Protein AF-A0A840WIT9-F1 (afdb_monomer)

Secondary structure (DSSP, 8-state):
-PPPSS--HHHHHHHHHHHHTTS--HHHHHHHHHHHSSB-HHHHHHHHHHHTT----SSS-HHHHHHHHHHHHHHHHHTTT-EEEEEEEETTEEEEEEEGGGGG-TTHHHHHHHHHHHHHHHS-SS-EEEEESS-GGG-----S-SS--HHHHHHHTT--HHHHHHHHHTS-B-HHHHHHHTT-TTHHHHHHH--

Radius of gyration: 16.81 Å; Cα contacts (8 Å, |Δi|>4): 265; chains: 1; bounding box: 38×43×37 Å

Nearest PDB structures (foldseek):
  2z51-assembly1_A-2  TM=5.892E-01  e=7.307E-02  unclassified
  1xhj-assembly1_A  TM=6.714E-01  e=1.133E+00  Staphylococcus epidermidis ATCC 12228
  4tps-assembly1_B  TM=6.769E-01  e=1.258E+00  Bacillus subtilis subsp. subtilis str. 168
  9bs0-assembly1_W  TM=4.035E-01  e=2.925E+00  Bacillus subtilis subsp. subtilis str. 168

Foldseek 3Di:
DDDDPDPLPCLVCAQQSCVVVVNDDLLLQLLLCLLVVFDASVSSSLLSVVVVPDQDAQDDALVVRLVSNQVSVQVQCVLVVKHKDWPDDDRAETEIEIDDPCQVDLQVVSVQVSSVSSSCSRGPDNHDYHYDSHDVVPHDNDPPDDGDGSVCLCVVLVNDSVLCRVVNVVPIGHPVNSCVSSPDPPVVVVVSVVD

InterPro domains:
  IPR034904 Fe-S cluster assembly domain superfamily [SSF117916] (61-131)

Organism: NCBI:txid179819

Solvent-accessible surface area (backbone atoms only — not comparable to full-atom values): 10905 Å² total; per-residue (Å²): 136,83,84,69,97,62,80,57,62,38,62,72,54,28,52,38,49,34,37,77,71,66,76,46,52,46,68,53,50,44,20,27,27,40,46,69,65,27,39,38,49,69,45,48,40,45,46,51,40,43,75,75,65,53,57,78,60,76,52,97,45,59,67,59,30,48,53,48,32,42,52,45,51,28,65,62,28,47,82,65,61,19,40,54,44,82,75,43,80,56,96,55,37,34,36,33,32,38,34,58,57,46,36,74,42,54,59,43,64,58,55,50,52,37,52,47,50,14,30,42,54,33,38,46,68,91,51,51,70,44,77,40,65,55,69,63,96,82,49,56,96,62,81,94,79,89,68,96,40,51,58,49,50,25,63,76,46,73,42,46,51,55,60,53,31,60,48,42,77,77,38,69,37,37,68,70,54,49,42,57,70,45,69,41,92,60,54,58,51,48,68,66,58,75,112

pLDDT: mean 82.03, std 16.35, range [35.91, 96.25]

Sequence (195 aa):
MRPTPGGSRAREMGLAGLHEAGEITPRDVDVVSVAFGQISYEGVDALLRRRDGDTEPLVEDFEAAVRRVVRRINECQHHDGGSTSIRELASDHCLLEVGGPCVHCPQIIYTMGVVAEAIRCLWPGDEQVEFTGTRFEEKTERPPGAQLTMAMVMRGFSLTFAQIDVALRQGPVNDERLEELAGRSHLLAELRAGR

Mean predicted aligned error: 7.82 Å

Structure (mmCIF, N/CA/C/O backbone):
data_AF-A0A840WIT9-F1
#
_entry.id   AF-A0A840WIT9-F1
#
loop_
_atom_site.group_PDB
_atom_site.id
_atom_site.type_symbol
_atom_site.label_atom_id
_atom_site.label_alt_id
_atom_site.label_comp_id
_atom_site.label_asym_id
_atom_site.label_entity_id
_atom_site.label_seq_id
_atom_site.pdbx_PDB_ins_code
_atom_site.Cartn_x
_atom_site.Cartn_y
_atom_site.Cartn_z
_atom_site.occupancy
_atom_site.B_iso_or_equiv
_atom_site.auth_seq_id
_atom_site.auth_comp_id
_atom_site.auth_asym_id
_atom_site.auth_atom_id
_atom_site.pdbx_PDB_model_num
ATOM 1 N N . MET A 1 1 ? 8.244 -9.354 17.741 1.00 45.72 1 MET A N 1
ATOM 2 C CA . MET A 1 1 ? 7.658 -10.219 16.696 1.00 45.72 1 MET A CA 1
ATOM 3 C C . MET A 1 1 ? 8.023 -11.662 17.027 1.00 45.72 1 MET A C 1
ATOM 5 O O . MET A 1 1 ? 9.207 -11.979 17.023 1.00 45.72 1 MET A O 1
ATOM 9 N N . ARG A 1 2 ? 7.065 -12.498 17.449 1.00 35.91 2 ARG A N 1
ATOM 10 C CA . ARG A 1 2 ? 7.319 -13.938 17.631 1.00 35.91 2 ARG A CA 1
ATOM 11 C C . ARG A 1 2 ? 7.165 -14.613 16.260 1.00 35.91 2 ARG A C 1
ATOM 13 O O . ARG A 1 2 ? 6.175 -14.323 15.599 1.00 35.91 2 ARG A O 1
ATOM 20 N N . PRO A 1 3 ? 8.113 -15.450 15.812 1.00 38.38 3 PRO A N 1
ATOM 21 C CA . PRO A 1 3 ? 7.971 -16.170 14.553 1.00 38.38 3 PRO A CA 1
ATOM 22 C C . PRO A 1 3 ? 6.892 -17.250 14.696 1.00 38.38 3 PRO A C 1
ATOM 24 O O . PRO A 1 3 ? 6.911 -18.030 15.650 1.00 38.38 3 PRO A O 1
ATOM 27 N N . THR A 1 4 ? 5.945 -17.281 13.763 1.00 45.75 4 THR A N 1
ATOM 28 C CA . THR A 1 4 ? 4.920 -18.323 13.667 1.00 45.75 4 THR A CA 1
ATOM 29 C C . THR A 1 4 ? 5.583 -19.658 13.285 1.00 45.75 4 THR A C 1
ATOM 31 O O . THR A 1 4 ? 6.456 -19.672 12.414 1.00 45.75 4 THR A O 1
ATOM 34 N N . PRO A 1 5 ? 5.229 -20.790 13.921 1.00 39.06 5 PRO A N 1
ATOM 35 C CA . PRO A 1 5 ? 5.739 -22.106 13.552 1.00 39.06 5 PRO A CA 1
ATOM 36 C C . PRO A 1 5 ? 5.027 -22.588 12.280 1.00 39.06 5 PRO A C 1
ATOM 38 O O . PRO A 1 5 ? 3.938 -23.147 12.319 1.00 39.06 5 PRO A O 1
ATOM 41 N N . GLY A 1 6 ? 5.650 -22.306 11.146 1.00 50.25 6 GLY A N 1
ATOM 42 C CA . GLY A 1 6 ? 5.178 -22.586 9.794 1.00 50.25 6 GLY A CA 1
ATOM 43 C C . GLY A 1 6 ? 5.916 -21.613 8.889 1.00 50.25 6 GLY A C 1
ATOM 44 O O . GLY A 1 6 ? 5.925 -20.418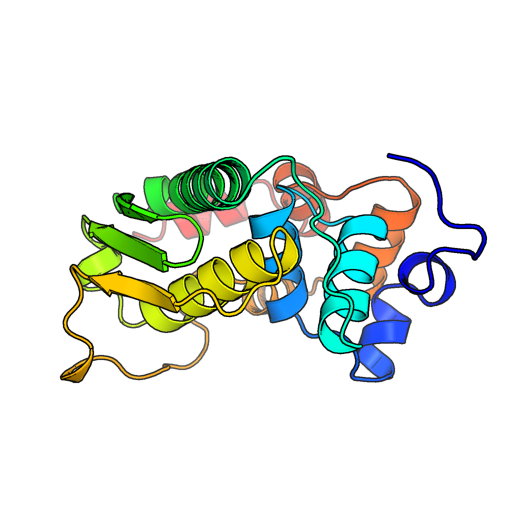 9.178 1.00 50.25 6 GLY A O 1
ATOM 45 N N . GLY A 1 7 ? 6.647 -22.110 7.894 1.00 63.00 7 GLY A N 1
ATOM 46 C CA . GLY A 1 7 ? 7.413 -21.244 7.002 1.00 63.00 7 GLY A CA 1
ATOM 47 C C . GLY A 1 7 ? 6.520 -20.166 6.391 1.00 63.00 7 GLY A C 1
ATOM 48 O O . GLY A 1 7 ? 5.319 -20.356 6.209 1.00 63.00 7 GLY A O 1
ATOM 49 N N . SER A 1 8 ? 7.104 -18.999 6.128 1.00 77.00 8 SER A N 1
ATOM 50 C CA . SER A 1 8 ? 6.410 -17.926 5.421 1.00 77.00 8 SER A CA 1
ATOM 51 C C . SER A 1 8 ? 5.961 -18.451 4.054 1.00 77.00 8 SER A C 1
ATOM 53 O O . SER A 1 8 ? 6.811 -18.731 3.207 1.00 77.00 8 SER A O 1
ATOM 55 N N . ARG A 1 9 ? 4.646 -18.608 3.836 1.00 85.00 9 ARG A N 1
ATOM 56 C CA . ARG A 1 9 ? 4.080 -19.097 2.563 1.00 85.00 9 ARG A CA 1
ATOM 57 C C . ARG A 1 9 ? 4.556 -18.220 1.413 1.00 85.00 9 ARG A C 1
ATOM 59 O O . ARG A 1 9 ? 4.983 -18.732 0.380 1.00 85.00 9 ARG A O 1
ATOM 66 N N . ALA A 1 10 ? 4.560 -16.904 1.619 1.00 88.75 10 ALA A N 1
ATOM 67 C CA . ALA A 1 10 ? 5.081 -15.953 0.654 1.00 88.75 10 ALA A CA 1
ATOM 68 C C . ALA A 1 10 ? 6.562 -16.179 0.343 1.00 88.75 10 ALA A C 1
ATOM 70 O O . ALA A 1 10 ? 6.965 -16.041 -0.808 1.00 88.75 10 ALA A O 1
ATOM 71 N N . ARG A 1 11 ? 7.378 -16.567 1.327 1.00 89.81 11 ARG A N 1
ATOM 72 C CA . ARG A 1 11 ? 8.796 -16.886 1.115 1.00 89.81 11 ARG A CA 1
ATOM 73 C C . ARG A 1 11 ? 9.010 -18.225 0.408 1.00 89.81 11 ARG A C 1
ATOM 75 O O . ARG A 1 11 ? 9.963 -18.358 -0.362 1.00 89.81 11 ARG A O 1
ATOM 82 N N . GLU A 1 12 ? 8.159 -19.209 0.684 1.00 90.88 12 GLU A N 1
ATOM 83 C CA . GLU A 1 12 ? 8.203 -20.530 0.052 1.00 90.88 12 GLU A CA 1
ATOM 84 C C . GLU A 1 12 ? 7.809 -20.450 -1.426 1.00 90.88 12 GLU A C 1
ATOM 86 O O . GLU A 1 12 ? 8.569 -20.895 -2.286 1.00 90.88 12 GLU A O 1
ATOM 91 N N . MET A 1 13 ? 6.671 -19.822 -1.730 1.00 93.25 13 MET A N 1
ATOM 92 C CA . MET A 1 13 ? 6.174 -19.662 -3.102 1.00 93.25 13 MET A CA 1
ATOM 93 C C . MET A 1 13 ? 6.912 -18.564 -3.879 1.00 93.25 13 MET A C 1
ATOM 95 O O . MET A 1 13 ? 7.067 -18.654 -5.097 1.00 93.25 13 MET A O 1
ATOM 99 N N . GLY A 1 14 ? 7.382 -17.530 -3.183 1.00 93.75 14 GLY A N 1
ATOM 100 C CA . GLY A 1 14 ? 7.884 -16.306 -3.795 1.00 93.75 14 GLY A CA 1
ATOM 101 C C . GLY A 1 14 ? 6.774 -15.447 -4.412 1.00 93.75 14 GLY A C 1
ATOM 102 O O . GLY A 1 14 ? 5.654 -15.904 -4.645 1.00 93.75 14 GLY A O 1
ATOM 103 N N . LEU A 1 15 ? 7.083 -14.188 -4.731 1.00 93.69 15 LEU A N 1
ATOM 104 C CA . LEU A 1 15 ? 6.098 -13.289 -5.347 1.00 93.69 15 LEU A CA 1
ATOM 105 C C . LEU A 1 15 ? 5.663 -13.747 -6.742 1.00 93.69 15 LEU A C 1
ATOM 107 O O . LEU A 1 15 ? 4.502 -13.587 -7.103 1.00 93.69 15 LEU A O 1
ATOM 111 N N . ALA A 1 16 ? 6.580 -14.309 -7.532 1.00 92.69 16 ALA A N 1
ATOM 112 C CA . ALA A 1 16 ? 6.246 -14.808 -8.865 1.00 92.69 16 ALA A CA 1
ATOM 113 C C . ALA A 1 16 ? 5.215 -15.943 -8.790 1.00 92.69 16 ALA A C 1
ATOM 115 O O . ALA A 1 16 ? 4.188 -15.866 -9.457 1.00 92.69 16 ALA A O 1
ATOM 116 N N . GLY A 1 17 ? 5.439 -16.928 -7.913 1.00 95.25 17 GLY A N 1
ATOM 117 C CA . GLY A 1 17 ? 4.510 -18.041 -7.717 1.00 95.25 17 GLY A CA 1
ATOM 118 C C . GLY A 1 17 ? 3.158 -17.590 -7.163 1.00 95.25 17 GLY A C 1
ATOM 119 O O . GLY A 1 17 ? 2.120 -18.026 -7.652 1.00 95.25 17 GLY A O 1
ATOM 120 N N . LEU A 1 18 ? 3.150 -16.665 -6.196 1.00 95.62 18 LEU A N 1
ATOM 121 C CA . LEU A 1 18 ? 1.908 -16.075 -5.684 1.00 95.62 18 LEU A CA 1
ATOM 122 C C . LEU A 1 18 ? 1.132 -15.312 -6.770 1.00 95.62 18 LEU A C 1
ATOM 124 O O . LEU A 1 18 ? -0.096 -15.374 -6.812 1.00 95.62 18 LEU A O 1
ATOM 128 N N . HIS A 1 19 ? 1.826 -14.590 -7.654 1.00 95.25 19 HIS A N 1
ATOM 129 C CA . HIS A 1 19 ? 1.178 -13.860 -8.741 1.00 95.25 19 HIS A CA 1
ATOM 130 C C . HIS A 1 19 ? 0.604 -14.804 -9.803 1.00 95.25 19 HIS A C 1
ATOM 132 O O . HIS A 1 19 ? -0.528 -14.613 -10.241 1.00 95.25 19 HIS A O 1
ATOM 138 N N . GLU A 1 20 ? 1.350 -15.843 -10.183 1.00 95.31 20 GLU A N 1
ATOM 139 C CA . GLU A 1 20 ? 0.889 -16.887 -11.109 1.00 95.31 20 GLU A CA 1
ATOM 140 C C . GLU A 1 20 ? -0.339 -17.635 -10.569 1.00 95.31 20 GLU A C 1
ATOM 142 O O . GLU A 1 20 ? -1.241 -17.971 -11.335 1.00 95.31 20 GLU A O 1
ATOM 147 N N . ALA A 1 21 ? -0.412 -17.831 -9.249 1.00 94.88 21 ALA A N 1
ATOM 148 C CA . ALA A 1 21 ? -1.574 -18.395 -8.565 1.00 94.88 21 ALA A CA 1
ATOM 149 C C . ALA A 1 21 ? -2.761 -17.415 -8.437 1.00 94.88 21 ALA A C 1
ATOM 151 O O . ALA A 1 21 ? -3.837 -17.809 -7.989 1.00 94.88 21 ALA A O 1
ATOM 152 N N . GLY A 1 22 ? -2.591 -16.147 -8.830 1.00 94.50 22 GLY A N 1
ATOM 153 C CA . GLY A 1 22 ? -3.618 -15.108 -8.719 1.00 94.50 22 GLY A CA 1
ATOM 154 C C . GLY A 1 22 ? -3.848 -14.598 -7.294 1.00 94.50 22 GLY A C 1
ATOM 155 O O . GLY A 1 22 ? -4.862 -13.955 -7.037 1.00 94.50 22 GLY A O 1
ATOM 156 N N . GLU A 1 23 ? -2.930 -14.873 -6.367 1.00 94.44 23 GLU A N 1
ATOM 157 C CA . GLU A 1 23 ? -3.064 -14.505 -4.951 1.00 94.44 23 GLU A CA 1
ATOM 158 C C . GLU A 1 23 ? -2.585 -13.084 -4.654 1.00 9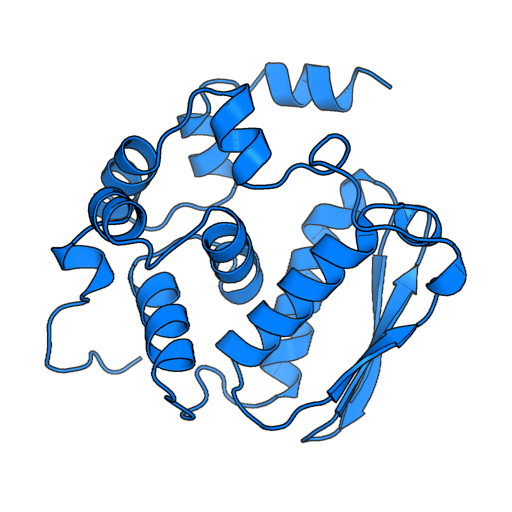4.44 23 GLU A C 1
ATOM 160 O O . GLU A 1 23 ? -3.057 -12.452 -3.705 1.00 94.44 23 GLU A O 1
ATOM 165 N N . ILE A 1 24 ? -1.654 -12.581 -5.472 1.00 94.75 24 ILE A N 1
ATOM 166 C CA . ILE A 1 24 ? -1.156 -11.211 -5.376 1.00 94.75 24 ILE A CA 1
ATOM 167 C C . ILE A 1 24 ? -1.209 -10.474 -6.713 1.00 94.75 24 ILE A C 1
ATOM 169 O O . ILE A 1 24 ? -0.993 -11.026 -7.797 1.00 94.75 24 ILE A O 1
ATOM 173 N N . THR A 1 25 ? -1.427 -9.171 -6.615 1.00 94.38 25 THR A N 1
ATOM 174 C CA . THR A 1 25 ? -1.419 -8.206 -7.713 1.00 94.38 25 THR A CA 1
ATOM 175 C C . THR A 1 25 ? -0.403 -7.092 -7.439 1.00 94.38 25 THR A C 1
ATOM 177 O O . THR A 1 25 ? 0.052 -6.932 -6.308 1.00 94.38 25 THR A O 1
ATOM 180 N N . PRO A 1 26 ? -0.035 -6.264 -8.433 1.00 92.62 26 PRO A N 1
ATOM 181 C CA . PRO A 1 26 ? 0.838 -5.118 -8.175 1.00 92.62 26 PRO A CA 1
ATOM 182 C C . PRO A 1 26 ? 0.266 -4.137 -7.140 1.00 92.62 26 PRO A C 1
ATOM 184 O O . PRO A 1 26 ? 1.025 -3.571 -6.359 1.00 92.62 26 PRO A O 1
ATOM 187 N N . ARG A 1 27 ? -1.064 -3.981 -7.079 1.00 92.69 27 ARG A N 1
ATOM 188 C CA . ARG A 1 27 ? -1.722 -3.160 -6.052 1.00 92.69 27 ARG A CA 1
ATOM 189 C C . ARG A 1 27 ? -1.446 -3.687 -4.644 1.00 92.69 27 ARG A C 1
ATOM 191 O O . ARG A 1 27 ? -1.263 -2.903 -3.722 1.00 92.69 27 ARG A O 1
ATOM 198 N N . ASP A 1 28 ? -1.358 -4.999 -4.485 1.00 95.12 28 ASP A N 1
ATOM 199 C CA . ASP A 1 28 ? -1.083 -5.626 -3.189 1.00 95.12 28 ASP A CA 1
ATOM 200 C C . ASP A 1 28 ? 0.329 -5.297 -2.711 1.00 95.12 28 ASP A C 1
ATOM 202 O O . ASP A 1 28 ? 0.563 -5.072 -1.527 1.00 95.12 28 ASP A O 1
ATOM 206 N N . VAL A 1 29 ? 1.270 -5.178 -3.649 1.00 94.62 29 VAL A N 1
ATOM 207 C CA . VAL A 1 29 ? 2.624 -4.707 -3.354 1.00 94.62 29 VAL A CA 1
ATOM 208 C C . VAL A 1 29 ? 2.618 -3.234 -2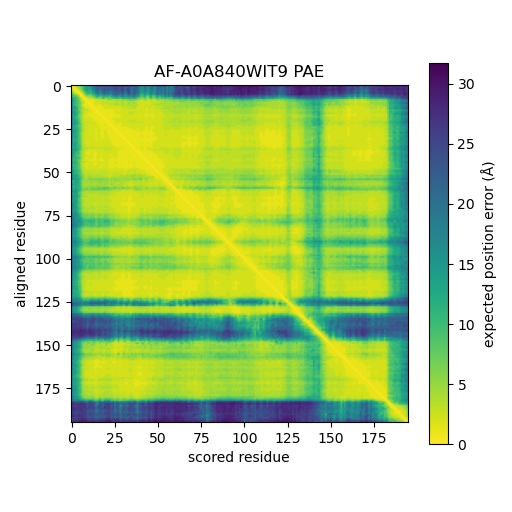.936 1.00 94.62 29 VAL A C 1
ATOM 210 O O . VAL A 1 29 ? 3.345 -2.879 -2.008 1.00 94.62 29 VAL A O 1
ATOM 213 N N . ASP A 1 30 ? 1.783 -2.387 -3.554 1.00 93.19 30 ASP A N 1
ATOM 214 C CA . ASP A 1 30 ? 1.595 -0.999 -3.101 1.00 93.19 30 ASP A CA 1
ATOM 215 C C . ASP A 1 30 ? 1.052 -0.966 -1.661 1.00 93.19 30 ASP A C 1
ATOM 217 O O . ASP A 1 30 ? 1.583 -0.241 -0.821 1.00 93.19 30 ASP A O 1
ATOM 221 N N . VAL A 1 31 ? 0.052 -1.797 -1.341 1.00 95.44 31 VAL A N 1
ATOM 222 C CA . VAL A 1 31 ? -0.508 -1.927 0.017 1.00 95.44 31 VAL A CA 1
ATOM 223 C C . VAL A 1 31 ? 0.563 -2.340 1.024 1.00 95.44 31 VAL A C 1
ATOM 225 O O . VAL A 1 31 ? 0.708 -1.686 2.057 1.00 95.44 31 VAL A O 1
ATOM 228 N N . VAL A 1 32 ? 1.350 -3.378 0.722 1.00 95.94 32 VAL A N 1
ATOM 229 C CA . VAL A 1 32 ? 2.453 -3.825 1.589 1.00 95.94 32 VAL A CA 1
ATOM 230 C C . VAL A 1 32 ? 3.490 -2.711 1.766 1.00 95.94 32 VAL A C 1
ATOM 232 O O . VAL A 1 32 ? 3.880 -2.407 2.894 1.00 95.94 32 VAL A O 1
ATOM 235 N N . SER A 1 33 ? 3.901 -2.051 0.681 1.00 94.12 33 SER A N 1
ATOM 236 C CA . SER A 1 33 ? 4.862 -0.943 0.740 1.00 94.12 33 SER A CA 1
ATOM 237 C C . SER A 1 33 ? 4.351 0.215 1.604 1.00 94.12 33 SER A C 1
ATOM 239 O O . SER A 1 33 ? 5.101 0.767 2.411 1.00 94.12 33 SER A O 1
ATOM 241 N N . VAL A 1 34 ? 3.064 0.560 1.504 1.00 94.94 34 VAL A N 1
ATOM 242 C CA . VAL A 1 34 ? 2.453 1.640 2.291 1.00 94.94 34 VAL A CA 1
ATOM 243 C C . VAL A 1 34 ? 2.275 1.252 3.763 1.00 94.94 34 VAL A C 1
ATOM 245 O O . VAL A 1 34 ? 2.581 2.054 4.646 1.00 94.94 34 VAL A O 1
ATOM 248 N N . ALA A 1 35 ? 1.834 0.028 4.052 1.00 94.81 35 ALA A N 1
ATOM 249 C CA . ALA A 1 35 ? 1.641 -0.456 5.419 1.00 94.81 35 ALA A CA 1
ATOM 250 C C . ALA A 1 35 ? 2.973 -0.589 6.175 1.00 94.81 35 ALA A C 1
ATOM 252 O O . ALA A 1 35 ? 3.133 -0.119 7.307 1.00 94.81 35 ALA A O 1
ATOM 253 N N . PHE A 1 36 ? 3.961 -1.224 5.545 1.00 94.12 36 PHE A N 1
ATOM 254 C CA . PHE A 1 36 ? 5.193 -1.623 6.221 1.00 94.12 36 PHE A CA 1
ATOM 255 C C . PHE A 1 36 ? 6.360 -0.659 5.976 1.00 94.12 36 PHE A C 1
ATOM 257 O O . PHE A 1 36 ? 7.304 -0.659 6.772 1.00 94.12 36 PHE A O 1
ATOM 264 N N . GLY A 1 37 ? 6.265 0.209 4.963 1.00 91.62 37 GLY A N 1
ATOM 265 C CA . GLY A 1 37 ? 7.330 1.115 4.507 1.00 91.62 37 GLY A CA 1
ATOM 266 C C . GLY A 1 37 ? 8.328 0.456 3.548 1.00 91.62 37 GLY A C 1
ATOM 267 O O . GLY A 1 37 ? 9.288 1.089 3.125 1.00 91.62 37 GLY A O 1
ATOM 268 N N . GLN A 1 38 ? 8.131 -0.827 3.249 1.00 93.69 38 GLN A N 1
ATOM 269 C CA . GLN A 1 38 ? 8.977 -1.656 2.397 1.00 93.69 38 GLN A CA 1
ATOM 270 C C . GLN A 1 38 ? 8.204 -2.912 1.995 1.00 93.69 38 GLN A C 1
ATOM 272 O O . GLN A 1 38 ? 7.241 -3.302 2.657 1.00 93.69 38 GLN A O 1
ATOM 277 N N . ILE A 1 39 ? 8.671 -3.588 0.956 1.00 94.94 39 ILE A N 1
ATOM 278 C CA . ILE A 1 39 ? 8.180 -4.897 0.545 1.00 94.94 39 ILE A CA 1
ATOM 279 C C . ILE A 1 39 ? 8.983 -5.958 1.305 1.00 94.94 39 ILE A C 1
ATOM 281 O O . ILE A 1 39 ? 10.216 -5.936 1.304 1.00 94.94 39 ILE A O 1
ATOM 285 N N . SER A 1 40 ? 8.298 -6.892 1.963 1.00 95.62 40 SER A N 1
ATOM 286 C CA . SER A 1 40 ? 8.910 -8.067 2.591 1.00 95.62 40 SER A CA 1
ATOM 287 C C . SER A 1 40 ? 7.970 -9.268 2.511 1.00 95.62 40 SER A C 1
ATOM 289 O O . SER A 1 40 ? 6.759 -9.095 2.359 1.00 95.62 40 SER A O 1
ATOM 291 N N . TYR A 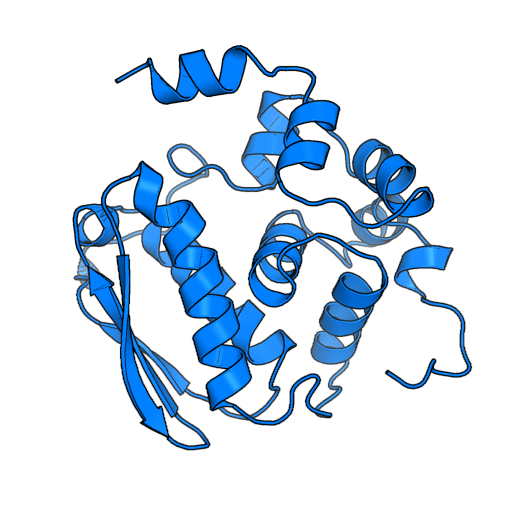1 41 ? 8.504 -10.486 2.635 1.00 95.38 41 TYR A N 1
ATOM 292 C CA . TYR A 1 41 ? 7.662 -11.686 2.673 1.00 95.38 41 TYR A CA 1
ATOM 293 C C . TYR A 1 41 ? 6.733 -11.697 3.886 1.00 95.38 41 TYR A C 1
ATOM 295 O O . TYR A 1 41 ? 5.584 -12.100 3.767 1.00 95.38 41 TYR A O 1
ATOM 303 N N . GLU A 1 42 ? 7.189 -11.185 5.029 1.00 93.62 42 GLU A N 1
ATOM 304 C CA . GLU A 1 42 ? 6.368 -11.059 6.233 1.00 93.62 42 GLU A CA 1
ATOM 305 C C . GLU A 1 42 ? 5.199 -10.087 6.023 1.00 93.62 42 GLU A C 1
ATOM 307 O O . GLU A 1 42 ? 4.095 -10.346 6.497 1.00 93.62 42 GLU A O 1
ATOM 312 N N . GLY A 1 43 ? 5.421 -8.986 5.296 1.00 94.31 43 GLY A N 1
ATOM 313 C CA . GLY A 1 43 ? 4.359 -8.044 4.941 1.00 94.31 43 GLY A CA 1
ATOM 314 C C . GLY A 1 43 ? 3.350 -8.637 3.955 1.00 94.31 43 GLY A C 1
ATOM 315 O O . GLY A 1 43 ? 2.149 -8.417 4.093 1.00 94.31 43 GLY A O 1
ATOM 316 N N . VAL A 1 44 ? 3.821 -9.440 2.999 1.00 95.81 44 VAL A N 1
ATOM 317 C CA . VAL A 1 44 ? 2.956 -10.156 2.047 1.00 95.81 44 VAL A CA 1
ATOM 318 C C . VAL A 1 44 ? 2.141 -11.235 2.758 1.00 95.81 44 VAL A C 1
ATOM 320 O O . VAL A 1 44 ? 0.931 -11.293 2.575 1.00 95.81 44 VAL A O 1
ATOM 323 N N . ASP A 1 45 ? 2.755 -12.029 3.634 1.00 94.25 45 ASP A N 1
ATOM 324 C CA . ASP A 1 45 ? 2.035 -13.014 4.449 1.00 94.25 45 ASP A CA 1
ATOM 325 C C . ASP A 1 45 ? 1.021 -12.360 5.383 1.00 94.25 45 ASP A C 1
ATOM 327 O O . ASP A 1 45 ? -0.057 -12.906 5.599 1.00 94.25 45 ASP A O 1
ATOM 331 N N . ALA A 1 46 ? 1.350 -11.204 5.960 1.00 92.50 46 ALA A N 1
ATOM 332 C CA . ALA A 1 46 ? 0.399 -10.437 6.749 1.00 92.50 46 ALA A CA 1
ATOM 333 C C . ALA A 1 46 ? -0.838 -10.076 5.917 1.00 92.50 46 ALA A C 1
ATOM 335 O O . ALA A 1 46 ? -1.952 -10.355 6.354 1.00 92.50 46 ALA A O 1
ATOM 336 N N . LEU A 1 47 ? -0.648 -9.531 4.711 1.00 94.19 47 LEU A N 1
ATOM 337 C CA . LEU A 1 47 ? -1.750 -9.201 3.807 1.00 94.19 47 LEU A CA 1
ATOM 338 C C . LEU A 1 47 ? -2.574 -10.439 3.419 1.00 94.19 47 LEU A C 1
ATOM 340 O O . LEU A 1 47 ? -3.803 -10.390 3.456 1.00 94.19 47 LEU A O 1
ATOM 344 N N . LEU A 1 48 ? -1.921 -11.550 3.070 1.00 93.69 48 LEU A N 1
ATOM 345 C CA . LEU A 1 48 ? -2.610 -12.789 2.696 1.00 93.69 48 LEU A CA 1
ATOM 346 C C . LEU A 1 48 ? -3.424 -13.351 3.866 1.00 93.69 48 LEU A C 1
ATOM 348 O O . LEU A 1 48 ? -4.607 -13.633 3.703 1.00 93.69 48 LEU A O 1
ATOM 352 N N . ARG A 1 49 ? -2.847 -13.400 5.074 1.00 91.19 49 ARG A N 1
ATOM 353 C CA . ARG A 1 49 ? -3.578 -13.813 6.281 1.00 91.19 49 ARG A CA 1
ATOM 354 C C . ARG A 1 49 ? -4.795 -12.932 6.549 1.00 91.19 49 ARG A C 1
ATOM 356 O O . ARG A 1 49 ? -5.832 -13.457 6.939 1.00 91.19 49 ARG A O 1
ATOM 363 N N . ARG A 1 50 ? -4.712 -11.616 6.301 1.00 88.94 50 ARG A N 1
ATOM 364 C CA . ARG A 1 50 ? -5.889 -10.733 6.406 1.00 88.94 50 ARG A CA 1
ATOM 365 C C . ARG A 1 50 ? -7.005 -11.140 5.462 1.00 88.94 50 ARG A C 1
ATOM 367 O O . ARG A 1 50 ? -8.161 -11.155 5.868 1.00 88.94 50 ARG A O 1
ATOM 374 N N . ARG A 1 51 ? -6.667 -11.472 4.216 1.00 88.69 51 ARG A N 1
ATOM 375 C CA . ARG A 1 51 ? -7.645 -11.948 3.226 1.00 88.69 51 ARG A CA 1
ATOM 376 C C . ARG A 1 51 ? -8.256 -13.286 3.630 1.00 88.69 51 ARG A C 1
ATOM 378 O O . ARG A 1 51 ? -9.441 -13.494 3.395 1.00 88.69 51 ARG A O 1
ATOM 385 N N . ASP A 1 52 ? -7.477 -14.122 4.309 1.00 90.38 52 ASP A N 1
ATOM 386 C CA . ASP A 1 52 ? -7.923 -15.393 4.884 1.00 90.38 52 ASP A CA 1
ATOM 387 C C . ASP A 1 52 ? -8.693 -15.228 6.217 1.00 90.38 52 ASP A C 1
ATOM 389 O O . ASP A 1 52 ? -9.117 -16.219 6.812 1.00 90.38 52 ASP A O 1
ATOM 393 N N . GLY A 1 53 ? -8.918 -13.991 6.682 1.00 88.25 53 GLY A N 1
ATOM 394 C CA . GLY A 1 53 ? -9.755 -13.677 7.846 1.00 88.25 53 GLY A CA 1
ATOM 395 C C . GLY A 1 53 ? -9.015 -13.527 9.178 1.00 88.25 53 GLY A C 1
ATOM 396 O O . GLY A 1 53 ? -9.655 -13.528 10.226 1.00 88.25 53 GLY A O 1
ATOM 397 N N . ASP A 1 54 ? -7.688 -13.397 9.174 1.00 88.81 54 ASP A N 1
ATOM 398 C CA . ASP A 1 54 ? -6.910 -13.108 10.383 1.00 88.81 54 ASP A CA 1
ATOM 399 C C . ASP A 1 54 ? -7.204 -11.693 10.912 1.00 88.81 54 ASP A C 1
ATOM 401 O O . ASP A 1 54 ? -6.900 -10.695 10.250 1.00 88.81 54 ASP A O 1
ATOM 405 N N . THR A 1 55 ? -7.730 -11.610 12.136 1.00 87.38 55 THR A N 1
ATOM 406 C CA . THR A 1 55 ? -8.096 -10.361 12.818 1.00 87.38 55 THR 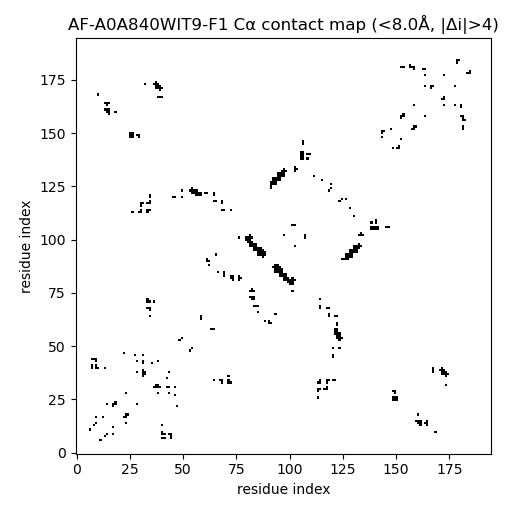A CA 1
ATOM 407 C C . THR A 1 55 ? -7.123 -9.953 13.935 1.00 87.38 55 THR A C 1
ATOM 409 O O . THR A 1 55 ? -7.447 -9.078 14.732 1.00 87.38 55 THR A O 1
ATOM 412 N N . GLU A 1 56 ? -5.940 -10.565 14.058 1.00 88.75 56 GLU A N 1
ATOM 413 C CA . GLU A 1 56 ? -4.974 -10.201 15.108 1.00 88.75 56 GLU A CA 1
ATOM 414 C C . GLU A 1 56 ? -4.190 -8.932 14.728 1.00 88.75 56 GLU A C 1
ATOM 416 O O . GLU A 1 56 ? -3.473 -8.965 13.728 1.00 88.75 56 GLU A O 1
ATOM 421 N N . PRO A 1 57 ? -4.247 -7.817 15.478 1.00 89.62 57 PRO A N 1
ATOM 422 C CA . PRO A 1 57 ? -3.486 -6.610 15.147 1.00 89.62 57 PRO A CA 1
ATOM 423 C C . PRO A 1 57 ? -1.966 -6.824 15.042 1.00 89.62 57 PRO A C 1
ATOM 425 O O . PRO A 1 57 ? -1.374 -7.576 15.810 1.00 89.62 57 PRO A O 1
ATOM 428 N N . LEU A 1 58 ? -1.309 -6.128 14.104 1.00 89.75 58 LEU A N 1
ATOM 429 C CA . LEU A 1 58 ? 0.157 -6.184 13.917 1.00 89.75 58 LEU A CA 1
ATOM 430 C C . LEU A 1 58 ? 0.902 -5.022 14.578 1.00 89.75 58 LEU A C 1
ATOM 432 O O . LEU A 1 58 ? 2.135 -5.009 14.604 1.00 89.75 58 LEU A O 1
ATOM 436 N N . VAL A 1 59 ? 0.165 -4.033 15.069 1.00 87.56 59 VAL A N 1
ATOM 437 C CA . VAL A 1 59 ? 0.685 -2.859 15.771 1.00 87.56 59 VAL A CA 1
ATOM 438 C C . VAL A 1 59 ? -0.048 -2.682 17.097 1.00 87.56 59 VAL A C 1
ATOM 440 O O . VAL A 1 59 ? -1.049 -3.346 17.349 1.00 87.56 59 VAL A O 1
ATOM 443 N N . GLU A 1 60 ? 0.492 -1.817 17.953 1.00 85.88 60 GLU A N 1
ATOM 444 C CA . GLU A 1 60 ? 0.072 -1.670 19.352 1.00 85.88 60 GLU A CA 1
ATOM 445 C C . GLU A 1 60 ? -1.363 -1.143 19.495 1.00 85.88 60 GLU A C 1
ATOM 447 O O . GLU A 1 60 ? -2.099 -1.617 20.358 1.00 85.88 60 GLU A O 1
ATOM 452 N N . ASP A 1 61 ? -1.769 -0.213 18.627 1.00 89.12 61 ASP A N 1
ATOM 453 C CA . ASP A 1 61 ? -3.121 0.337 18.569 1.00 89.12 61 ASP A CA 1
ATOM 454 C C . ASP A 1 61 ? -3.476 0.852 17.157 1.00 89.12 61 ASP A C 1
ATOM 456 O O . ASP A 1 61 ? -2.629 0.952 16.256 1.00 89.12 61 ASP A O 1
ATOM 460 N N . PHE A 1 62 ? -4.758 1.173 16.958 1.00 90.06 62 PHE A N 1
ATOM 461 C CA . PHE A 1 62 ? -5.272 1.713 15.700 1.00 90.06 62 PHE A CA 1
ATOM 462 C C . PHE A 1 62 ? -4.627 3.057 15.328 1.00 90.06 62 PHE A C 1
ATOM 464 O O . PHE A 1 62 ? -4.327 3.311 14.160 1.00 90.06 62 PHE A O 1
ATOM 471 N N . GLU A 1 63 ? -4.340 3.912 16.312 1.00 92.00 63 GLU A N 1
ATOM 472 C CA . GLU A 1 63 ? -3.724 5.214 16.065 1.00 92.00 63 GLU A CA 1
ATOM 473 C C . GLU A 1 63 ? -2.315 5.081 15.476 1.00 92.00 63 GLU A C 1
ATOM 475 O O . GLU A 1 63 ? -1.968 5.775 14.512 1.00 92.00 63 GLU A O 1
ATOM 480 N N . ALA A 1 64 ? -1.520 4.145 15.985 1.00 90.88 64 ALA A N 1
ATOM 481 C CA . ALA A 1 64 ? -0.207 3.812 15.467 1.00 90.88 64 ALA A CA 1
ATOM 482 C C . ALA A 1 64 ? -0.286 3.294 14.023 1.00 90.88 64 ALA A C 1
ATOM 484 O O . ALA A 1 64 ? 0.556 3.675 13.201 1.00 90.88 64 ALA A O 1
ATOM 485 N N . ALA A 1 65 ? -1.302 2.486 13.687 1.00 92.69 65 ALA A N 1
ATOM 486 C CA . ALA A 1 65 ? -1.542 2.029 12.315 1.00 92.69 65 ALA A CA 1
ATOM 487 C C . ALA A 1 65 ? -1.787 3.214 11.371 1.00 92.69 65 ALA A C 1
ATOM 489 O O . ALA A 1 65 ? -1.069 3.384 10.379 1.00 92.69 65 ALA A O 1
ATOM 490 N N . VAL A 1 66 ? -2.755 4.073 11.710 1.00 94.56 66 VAL A N 1
ATOM 491 C CA . VAL A 1 66 ? -3.136 5.227 10.886 1.00 94.56 66 VAL A CA 1
ATOM 492 C C . VAL A 1 66 ? -1.965 6.192 10.731 1.00 94.56 66 VAL A C 1
ATOM 494 O O . VAL A 1 66 ? -1.623 6.567 9.610 1.00 94.56 66 VAL A O 1
ATOM 497 N N . ARG A 1 67 ? -1.291 6.573 11.823 1.00 94.69 67 ARG A N 1
ATOM 498 C CA . ARG A 1 67 ? -0.156 7.511 11.767 1.00 94.69 67 ARG A CA 1
ATOM 499 C C . ARG A 1 67 ? 0.989 6.982 10.913 1.00 94.69 67 ARG A C 1
ATOM 501 O O . ARG A 1 67 ? 1.606 7.757 10.180 1.00 94.69 67 ARG A O 1
ATOM 508 N N . ARG A 1 68 ? 1.270 5.677 10.982 1.00 94.81 68 ARG A N 1
ATOM 509 C CA . ARG A 1 68 ? 2.300 5.034 10.158 1.00 94.81 68 ARG A CA 1
ATOM 510 C C . ARG A 1 68 ? 1.970 5.148 8.674 1.00 94.81 68 ARG A C 1
ATOM 512 O O . ARG A 1 68 ? 2.821 5.600 7.908 1.00 94.81 68 ARG A O 1
ATOM 519 N N . VAL A 1 69 ? 0.746 4.784 8.295 1.00 95.69 69 VAL A N 1
ATOM 520 C CA . VAL A 1 69 ? 0.281 4.833 6.904 1.00 95.69 69 VAL A CA 1
ATOM 521 C C . VAL A 1 69 ? 0.217 6.273 6.390 1.00 95.69 69 VAL A C 1
ATOM 523 O O . VAL A 1 69 ? 0.725 6.560 5.308 1.00 95.69 69 VAL A O 1
ATOM 526 N N . VAL A 1 70 ? -0.337 7.203 7.174 1.00 95.56 70 VAL A N 1
ATOM 527 C CA . VAL A 1 70 ? -0.436 8.625 6.805 1.00 95.56 70 VAL A CA 1
ATOM 528 C C . VAL A 1 70 ? 0.945 9.246 6.608 1.00 95.56 70 VAL A C 1
ATOM 530 O O . VAL A 1 70 ? 1.157 9.986 5.649 1.00 95.56 70 VAL A O 1
ATOM 533 N N . ARG A 1 71 ? 1.918 8.939 7.474 1.00 94.62 71 ARG A N 1
ATOM 534 C CA . ARG A 1 71 ? 3.301 9.391 7.275 1.00 94.62 71 ARG A CA 1
ATOM 535 C C . ARG A 1 71 ? 3.850 8.873 5.948 1.00 94.62 71 ARG A C 1
ATOM 537 O O . ARG A 1 71 ? 4.381 9.657 5.169 1.00 94.62 71 ARG A O 1
ATOM 544 N N . ARG A 1 72 ? 3.671 7.578 5.682 1.00 93.44 72 ARG A N 1
ATOM 545 C CA . ARG A 1 72 ? 4.189 6.936 4.475 1.00 93.44 72 ARG A CA 1
ATOM 546 C C . ARG A 1 72 ? 3.580 7.517 3.199 1.00 93.44 72 ARG A C 1
ATOM 548 O O . ARG A 1 72 ? 4.316 7.849 2.278 1.00 93.44 72 ARG A O 1
ATOM 555 N N . ILE A 1 73 ? 2.261 7.704 3.140 1.00 91.56 73 ILE A N 1
ATOM 556 C CA . ILE A 1 73 ? 1.644 8.266 1.932 1.00 91.56 73 ILE A CA 1
ATOM 557 C C . ILE A 1 73 ? 2.014 9.739 1.715 1.00 91.56 73 ILE A C 1
ATOM 559 O O . ILE A 1 73 ? 2.140 10.172 0.572 1.00 91.56 73 ILE A O 1
ATOM 563 N N . ASN A 1 74 ? 2.257 10.498 2.788 1.00 90.62 74 ASN A N 1
ATOM 564 C CA . ASN A 1 74 ? 2.743 11.872 2.677 1.00 90.62 74 ASN A CA 1
ATOM 565 C C . ASN A 1 74 ? 4.151 11.958 2.078 1.00 90.62 74 ASN A C 1
ATOM 567 O O . ASN A 1 74 ? 4.410 12.894 1.329 1.00 90.62 74 ASN A O 1
ATOM 571 N N . GLU A 1 75 ? 5.043 10.999 2.349 1.00 86.12 75 GLU A N 1
ATOM 572 C CA . GLU A 1 75 ? 6.355 10.933 1.682 1.00 86.12 75 GLU A CA 1
ATOM 573 C C . GLU A 1 75 ? 6.187 10.817 0.160 1.00 86.12 75 GLU A C 1
ATOM 575 O O . GLU A 1 75 ? 6.866 11.510 -0.596 1.00 86.12 75 GLU A O 1
ATOM 580 N N . CYS A 1 76 ? 5.215 10.019 -0.294 1.00 81.75 76 CYS A N 1
ATOM 581 C CA . CYS A 1 76 ? 4.890 9.894 -1.713 1.00 81.75 76 CYS A CA 1
ATOM 582 C C . CYS A 1 76 ? 4.232 11.170 -2.275 1.00 81.75 76 CYS A C 1
ATOM 584 O O . CYS A 1 76 ? 4.627 11.655 -3.333 1.00 81.75 76 CYS A O 1
ATOM 586 N N . GLN A 1 77 ? 3.244 11.731 -1.570 1.00 82.00 77 GLN A N 1
ATOM 587 C CA . GLN A 1 77 ? 2.473 12.901 -2.019 1.00 82.00 77 GLN A CA 1
ATOM 588 C C . GLN A 1 77 ? 3.270 14.210 -1.989 1.00 82.00 77 GLN A C 1
ATOM 590 O O . GLN A 1 77 ? 2.950 15.134 -2.741 1.00 82.00 77 GLN A O 1
ATOM 595 N N . HIS A 1 78 ? 4.314 14.300 -1.159 1.00 79.56 78 HIS A N 1
ATOM 596 C CA . HIS A 1 78 ? 5.141 15.498 -1.032 1.00 79.56 78 HIS A CA 1
ATOM 597 C C . HIS A 1 78 ? 5.750 15.924 -2.374 1.00 79.56 78 HIS A C 1
ATOM 599 O O . HIS A 1 78 ? 5.787 17.114 -2.685 1.00 79.56 78 HIS A O 1
ATOM 605 N N . HIS A 1 79 ? 6.149 14.961 -3.211 1.00 71.94 79 HIS A N 1
ATOM 606 C CA . HIS A 1 79 ? 6.673 15.226 -4.555 1.00 71.94 79 HIS A CA 1
ATOM 607 C C . HIS A 1 79 ? 5.660 15.911 -5.485 1.00 71.94 79 HIS A C 1
ATOM 609 O O . HIS A 1 79 ? 6.049 16.643 -6.397 1.00 71.94 79 HIS A O 1
ATOM 615 N N . ASP A 1 80 ? 4.368 15.726 -5.223 1.00 71.19 80 ASP A N 1
ATOM 616 C CA . ASP A 1 80 ? 3.268 16.326 -5.976 1.00 71.19 80 ASP A CA 1
ATOM 617 C C . ASP A 1 80 ? 2.686 17.569 -5.284 1.00 71.19 80 ASP A C 1
ATOM 619 O O . ASP A 1 80 ? 1.690 18.132 -5.742 1.00 71.19 80 ASP A O 1
ATOM 623 N N . GLY A 1 81 ? 3.308 18.017 -4.186 1.00 80.81 81 GLY A N 1
ATOM 624 C CA . GLY A 1 81 ? 2.837 19.129 -3.358 1.00 80.81 81 GLY A CA 1
ATOM 625 C C . GLY A 1 81 ? 1.545 18.828 -2.595 1.00 80.81 81 GLY A C 1
ATOM 626 O O . GLY A 1 81 ? 0.911 19.751 -2.082 1.00 80.81 81 GLY A O 1
ATOM 627 N N . GLY A 1 82 ? 1.118 17.564 -2.565 1.00 87.44 82 GLY A N 1
ATOM 628 C CA . GLY A 1 82 ? -0.089 17.117 -1.882 1.00 87.44 82 GLY A CA 1
ATOM 629 C C . GLY A 1 82 ? 0.162 16.678 -0.447 1.00 87.44 82 GLY A C 1
ATOM 630 O O . GLY A 1 82 ? 1.302 16.598 0.014 1.00 87.44 82 GLY A O 1
ATOM 631 N N . SER A 1 83 ? -0.926 16.378 0.256 1.00 92.25 83 SER A N 1
ATOM 632 C CA . SER A 1 83 ? -0.868 15.833 1.608 1.00 92.25 83 SER A CA 1
ATOM 633 C C . SER A 1 83 ? -2.115 15.028 1.961 1.00 92.25 83 SER A C 1
ATOM 635 O O . SER A 1 83 ? -3.170 15.168 1.344 1.00 92.25 83 SER A O 1
ATOM 637 N N . THR A 1 84 ? -1.990 14.204 2.994 1.00 94.38 84 THR A N 1
ATOM 638 C CA . THR A 1 84 ? -3.084 13.533 3.692 1.00 94.38 84 THR A CA 1
ATOM 639 C C . THR A 1 84 ? -2.912 13.789 5.184 1.00 94.38 84 THR A C 1
ATOM 641 O O . THR A 1 84 ? -1.830 13.582 5.733 1.00 94.38 84 THR A O 1
ATOM 644 N N . SER A 1 85 ? -3.955 14.250 5.862 1.00 95.44 85 SER A N 1
ATOM 645 C CA . SER A 1 85 ? -3.922 14.543 7.297 1.00 95.44 85 SER A CA 1
ATOM 646 C C . SER A 1 85 ? -5.033 13.809 8.038 1.00 95.44 85 SER A C 1
ATOM 648 O O . SER A 1 85 ? -6.074 13.505 7.465 1.00 95.44 85 SER A O 1
ATOM 650 N N . ILE A 1 86 ? -4.804 13.508 9.315 1.00 96.25 86 ILE A N 1
ATOM 651 C CA . ILE A 1 86 ? -5.820 12.913 10.187 1.00 96.25 86 ILE A CA 1
ATOM 652 C C . ILE A 1 86 ? -6.721 14.045 10.680 1.00 96.25 86 ILE A C 1
ATOM 654 O O . ILE A 1 86 ? -6.231 14.969 11.334 1.00 96.25 86 ILE A O 1
ATOM 658 N N . ARG A 1 87 ? -8.018 13.984 10.368 1.00 95.69 87 ARG A N 1
ATOM 659 C CA . ARG A 1 87 ? -9.021 14.931 10.873 1.00 95.69 87 ARG A CA 1
ATOM 660 C C . ARG A 1 87 ? -9.704 14.415 12.121 1.00 95.69 87 ARG A C 1
ATOM 662 O O . ARG A 1 87 ? -9.804 15.154 13.094 1.00 95.69 87 ARG A O 1
ATOM 669 N N . GLU A 1 88 ? -10.111 13.154 12.095 1.00 94.00 88 GLU A N 1
ATOM 670 C CA . GLU A 1 88 ? -10.720 12.482 13.237 1.00 94.00 88 GLU A CA 1
ATOM 671 C C . GLU A 1 88 ? -10.156 11.074 13.369 1.00 94.00 88 GLU A C 1
ATOM 673 O O . GLU A 1 88 ? -9.856 10.408 12.373 1.00 94.00 88 GLU A O 1
ATOM 678 N N . LEU A 1 89 ? -9.987 10.641 14.614 1.00 92.50 89 LEU A N 1
ATOM 679 C CA . LEU A 1 89 ? -9.453 9.332 14.942 1.00 92.50 89 LEU A CA 1
ATOM 680 C C . LEU A 1 89 ? -10.097 8.833 16.234 1.00 92.50 89 LEU A C 1
ATOM 682 O O . LEU A 1 89 ? -9.916 9.425 17.298 1.00 92.50 89 LEU A O 1
ATOM 686 N N . ALA A 1 90 ? -10.854 7.754 16.111 1.00 88.31 90 ALA A N 1
ATOM 687 C CA . ALA A 1 90 ? -11.446 6.989 17.198 1.00 88.31 90 ALA A CA 1
ATOM 688 C C . ALA A 1 90 ? -11.018 5.524 17.062 1.00 88.31 90 ALA A C 1
ATOM 690 O O . ALA A 1 90 ? -10.410 5.152 16.066 1.00 88.31 90 ALA A O 1
ATOM 691 N N . SER A 1 91 ? -11.325 4.685 18.049 1.00 79.62 91 SER A N 1
ATOM 692 C CA . SER A 1 91 ? -10.907 3.274 18.080 1.00 79.62 91 SER A CA 1
ATOM 693 C C . SER A 1 91 ? -11.384 2.428 16.894 1.00 79.62 91 SER A C 1
ATOM 695 O O . SER A 1 91 ? -10.796 1.386 16.636 1.00 79.62 91 SER A O 1
ATOM 697 N N . ASP A 1 92 ? -12.445 2.857 16.215 1.00 82.06 92 ASP A N 1
ATOM 698 C CA . ASP A 1 92 ? -13.154 2.140 15.151 1.00 82.06 92 ASP A CA 1
ATOM 699 C C . ASP A 1 92 ? -13.434 3.015 13.910 1.00 82.06 92 ASP A C 1
ATOM 701 O O . ASP A 1 92 ? -14.114 2.601 12.971 1.00 82.06 92 ASP A O 1
ATOM 705 N N . HIS A 1 93 ? -12.932 4.249 13.889 1.00 87.88 93 HIS A N 1
ATOM 706 C CA . HIS A 1 93 ? -13.217 5.207 12.825 1.00 87.88 93 HIS A CA 1
ATOM 707 C C . HIS A 1 93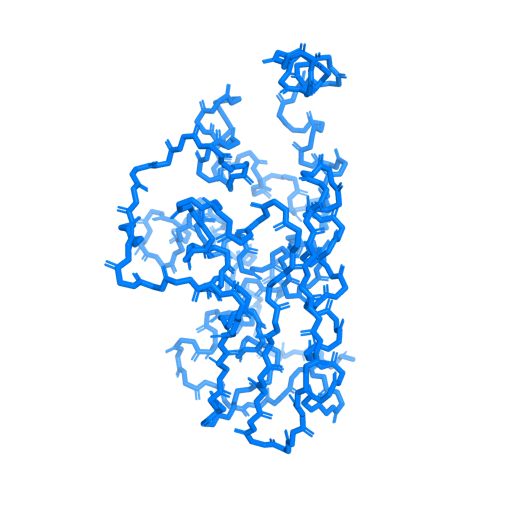 ? -12.030 6.136 12.592 1.00 87.88 93 HIS A C 1
ATOM 709 O O . HIS A 1 93 ? -11.441 6.678 13.532 1.00 87.88 93 HIS A O 1
ATOM 715 N N . CYS A 1 94 ? -11.699 6.359 11.322 1.00 92.69 94 CYS A N 1
ATOM 716 C CA . CYS A 1 94 ? -10.693 7.330 10.931 1.00 92.69 94 CYS A CA 1
ATOM 717 C C . CYS A 1 94 ? -11.177 8.162 9.746 1.00 92.69 94 CYS A C 1
ATOM 719 O O . CYS A 1 94 ? -11.416 7.629 8.664 1.0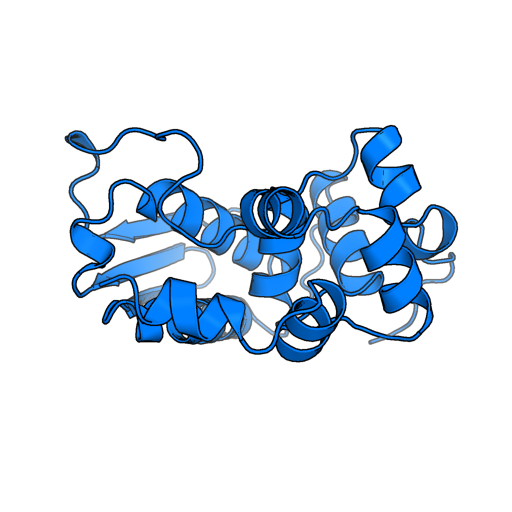0 92.69 94 CYS A O 1
ATOM 721 N N . LEU A 1 95 ? -11.221 9.480 9.942 1.00 94.00 95 LEU A N 1
ATOM 722 C CA . LEU A 1 95 ? -11.450 10.444 8.875 1.00 94.00 95 LEU A CA 1
ATOM 723 C C . LEU A 1 95 ? -10.124 11.082 8.468 1.00 94.00 95 LEU A C 1
ATOM 725 O O . LEU A 1 95 ? -9.485 11.802 9.247 1.00 94.00 95 LEU A O 1
ATOM 729 N N . LEU A 1 96 ? -9.733 10.852 7.220 1.00 95.44 96 LEU A N 1
ATOM 730 C CA . LEU A 1 96 ? -8.558 11.447 6.599 1.00 95.44 96 LEU A CA 1
ATOM 731 C C . LEU A 1 96 ? -8.974 12.591 5.672 1.00 95.44 96 LEU A C 1
ATOM 733 O O . LEU A 1 96 ? -9.953 12.496 4.941 1.00 95.44 96 LEU A O 1
ATOM 737 N N . GLU A 1 97 ? -8.222 13.683 5.645 1.00 94.69 97 GLU A N 1
ATOM 738 C CA . GLU A 1 97 ? -8.409 14.746 4.656 1.00 94.69 97 GLU A CA 1
ATOM 739 C C . GLU A 1 97 ? -7.243 14.768 3.683 1.00 94.69 97 GLU A C 1
ATOM 741 O O . GLU A 1 97 ? -6.084 14.891 4.086 1.00 94.69 97 GLU A O 1
ATOM 746 N N . VAL A 1 98 ? -7.574 14.715 2.395 1.00 92.62 98 VAL A N 1
ATOM 747 C CA . VAL A 1 98 ? -6.620 14.963 1.317 1.00 92.62 98 VAL A CA 1
ATOM 748 C C . VAL A 1 98 ? -6.509 16.468 1.085 1.00 92.62 98 VAL A C 1
ATOM 750 O O . VAL A 1 98 ? -7.515 17.154 0.916 1.00 92.62 98 VAL A O 1
ATOM 753 N N . GLY A 1 99 ? -5.279 16.972 1.039 1.00 90.44 99 GLY A N 1
ATOM 754 C CA . GLY A 1 99 ? -4.946 18.372 0.812 1.00 90.44 99 GLY A CA 1
ATOM 755 C C . GLY A 1 99 ? -4.052 18.599 -0.410 1.00 90.44 99 GLY A C 1
ATOM 756 O O . GLY A 1 99 ? -3.522 17.672 -1.031 1.00 90.44 99 GLY A O 1
ATOM 757 N N . GLY A 1 100 ? -3.884 19.877 -0.756 1.00 87.06 100 GLY A N 1
ATOM 758 C CA . GLY A 1 100 ? -3.024 20.317 -1.856 1.00 87.06 100 GLY A CA 1
ATOM 759 C C . GLY A 1 100 ? -3.523 19.889 -3.246 1.00 87.06 100 GLY A C 1
ATOM 760 O O . GLY A 1 100 ? -4.708 19.604 -3.429 1.00 87.06 100 GLY A O 1
ATOM 761 N N . PRO A 1 101 ? -2.633 19.820 -4.253 1.00 83.94 101 PRO A N 1
ATOM 762 C CA . PRO A 1 101 ? -2.979 19.432 -5.622 1.00 83.94 101 PRO A CA 1
ATOM 763 C C . PRO A 1 101 ? -3.615 18.037 -5.739 1.00 83.94 101 PRO A C 1
ATOM 765 O O . PRO A 1 101 ? -4.404 17.795 -6.655 1.00 83.94 101 PRO A O 1
ATOM 768 N N . CYS A 1 102 ? -3.351 17.132 -4.786 1.00 83.75 102 CYS A N 1
ATOM 769 C CA . CYS A 1 102 ? -3.960 15.798 -4.731 1.00 83.75 102 CYS A CA 1
ATOM 770 C C . CYS A 1 102 ? -5.497 15.833 -4.643 1.00 83.75 102 CYS A C 1
ATOM 772 O O . CYS A 1 102 ? -6.155 14.906 -5.121 1.00 83.75 102 CYS A O 1
ATOM 774 N N . VAL A 1 103 ? -6.086 16.924 -4.138 1.00 83.88 103 VAL A N 1
ATOM 775 C CA . VAL A 1 103 ? -7.543 17.155 -4.130 1.00 83.88 103 VAL A CA 1
ATOM 776 C C . VAL A 1 103 ? -8.141 17.127 -5.532 1.00 83.88 103 VAL A C 1
ATOM 778 O O . VAL A 1 103 ? -9.270 16.671 -5.708 1.00 83.88 103 VAL A O 1
ATOM 781 N N . HIS A 1 104 ? -7.395 17.556 -6.544 1.00 78.81 104 HIS A N 1
ATOM 782 C CA . HIS A 1 104 ? -7.850 17.578 -7.934 1.00 78.81 104 HIS A CA 1
ATOM 783 C C . HIS A 1 104 ? -7.325 16.392 -8.744 1.00 78.81 104 HIS A C 1
ATOM 785 O O . HIS A 1 104 ? -7.710 16.228 -9.899 1.00 78.81 104 HIS A O 1
ATOM 791 N N . CYS A 1 105 ? -6.492 15.534 -8.143 1.00 77.00 105 CYS A N 1
ATOM 792 C CA . CYS A 1 105 ? -5.970 14.352 -8.811 1.00 77.00 105 CYS A CA 1
ATOM 793 C C . CYS A 1 105 ? -7.117 13.361 -9.092 1.00 77.00 105 CYS A C 1
ATOM 795 O O . CYS A 1 105 ? -7.767 12.895 -8.143 1.00 77.00 105 CYS A O 1
ATOM 797 N N . PRO A 1 106 ? -7.372 13.000 -10.367 1.00 71.50 106 PRO A N 1
ATOM 798 C CA . PRO A 1 106 ? -8.380 11.998 -10.715 1.00 71.50 106 PRO A CA 1
ATOM 799 C C . PRO A 1 106 ? -8.058 10.607 -10.154 1.00 71.50 106 PRO A C 1
ATOM 801 O O . PRO A 1 106 ? -8.960 9.806 -9.948 1.00 71.50 106 PRO A O 1
ATOM 804 N N . GLN A 1 107 ? -6.781 10.321 -9.885 1.00 75.38 107 GLN A N 1
ATOM 805 C CA . GLN A 1 107 ? -6.301 9.020 -9.407 1.00 75.38 107 GLN A CA 1
ATOM 806 C C . GLN A 1 107 ? -6.250 8.898 -7.882 1.00 75.38 107 GLN A C 1
ATOM 808 O O . GLN A 1 107 ? -5.901 7.837 -7.371 1.00 75.38 107 GLN A O 1
ATOM 813 N N . ILE A 1 108 ? -6.650 9.936 -7.138 1.00 82.62 108 ILE A N 1
ATOM 814 C CA . ILE A 1 108 ? -6.618 9.892 -5.671 1.00 82.62 108 ILE A CA 1
ATOM 815 C C . ILE A 1 108 ? -7.433 8.722 -5.098 1.00 82.62 108 ILE A C 1
ATOM 817 O O . ILE A 1 108 ? -7.071 8.195 -4.054 1.00 82.62 108 ILE A O 1
ATOM 821 N N . ILE A 1 109 ? -8.475 8.266 -5.806 1.00 83.81 109 ILE A N 1
ATOM 822 C CA . ILE A 1 109 ? -9.299 7.112 -5.412 1.00 83.81 109 ILE A CA 1
ATOM 823 C C . ILE A 1 109 ? -8.437 5.853 -5.243 1.00 83.81 109 ILE A C 1
ATOM 825 O O . ILE A 1 109 ? -8.598 5.134 -4.259 1.00 83.81 109 ILE A O 1
ATOM 829 N N . TYR A 1 110 ? -7.472 5.623 -6.141 1.00 85.44 110 TYR A N 1
ATOM 830 C CA . TYR A 1 110 ? -6.541 4.497 -6.031 1.00 85.44 110 TYR A CA 1
ATOM 831 C C . TYR A 1 110 ? -5.698 4.602 -4.759 1.00 85.44 110 TYR A C 1
ATOM 833 O O . TYR A 1 110 ? -5.629 3.661 -3.972 1.00 85.44 110 TYR A O 1
ATOM 841 N N . THR A 1 111 ? -5.103 5.778 -4.530 1.00 87.56 111 THR A N 1
ATOM 842 C CA . THR A 1 111 ? -4.301 6.047 -3.328 1.00 87.56 111 THR A CA 1
ATOM 843 C C . THR A 1 111 ? -5.104 5.808 -2.061 1.00 87.56 111 THR A C 1
ATOM 845 O O . THR A 1 111 ? -4.631 5.141 -1.151 1.00 87.56 111 THR A O 1
ATOM 848 N N . MET A 1 112 ? -6.325 6.333 -2.004 1.00 89.69 112 MET A N 1
ATOM 849 C CA . MET A 1 112 ? -7.211 6.165 -0.861 1.00 89.69 112 MET A CA 1
ATOM 850 C C . MET A 1 112 ? -7.537 4.693 -0.604 1.00 89.69 112 MET A C 1
ATOM 852 O O . MET A 1 112 ? -7.505 4.255 0.542 1.00 89.69 112 MET A O 1
ATOM 856 N N . GLY A 1 113 ? -7.791 3.920 -1.665 1.00 90.81 113 GLY A N 1
ATOM 857 C CA . GLY A 1 113 ? -7.991 2.475 -1.570 1.00 90.81 113 GLY A CA 1
ATOM 858 C C . GLY A 1 113 ? -6.772 1.758 -0.987 1.00 90.81 113 GLY A C 1
ATOM 859 O O . GLY A 1 113 ? -6.923 0.952 -0.073 1.00 90.81 113 GLY A O 1
ATOM 860 N N . VAL A 1 114 ? -5.566 2.104 -1.451 1.00 93.06 114 VAL A N 1
ATOM 861 C CA . VAL A 1 114 ? -4.305 1.563 -0.916 1.00 93.06 114 VAL A CA 1
ATOM 862 C C . VAL A 1 114 ? -4.104 1.958 0.548 1.00 93.06 114 VAL A C 1
ATOM 864 O O . VAL A 1 114 ? -3.751 1.110 1.358 1.00 93.06 114 VAL A O 1
ATOM 867 N N . VAL A 1 115 ? -4.360 3.217 0.913 1.00 94.12 115 VAL A N 1
ATOM 868 C CA . VAL A 1 115 ? -4.261 3.717 2.295 1.00 94.12 115 VAL A CA 1
ATOM 869 C C . VAL A 1 115 ? -5.225 2.966 3.214 1.00 94.12 115 VAL A C 1
ATOM 871 O O . VAL A 1 115 ? -4.807 2.483 4.264 1.00 94.12 115 VAL A O 1
ATOM 874 N N . ALA A 1 116 ? -6.491 2.821 2.819 1.00 93.25 116 ALA A N 1
ATOM 875 C CA . ALA A 1 116 ? -7.488 2.106 3.610 1.00 93.25 116 ALA A CA 1
ATOM 876 C C . ALA A 1 116 ? -7.121 0.623 3.787 1.00 93.25 116 ALA A C 1
ATOM 878 O O . ALA A 1 116 ? -7.191 0.094 4.895 1.00 93.25 116 ALA A O 1
ATOM 879 N N . GLU A 1 117 ? -6.683 -0.044 2.717 1.00 93.31 117 GLU A N 1
ATOM 880 C CA . GLU A 1 117 ? -6.263 -1.448 2.766 1.00 93.31 117 GLU A CA 1
ATOM 881 C C . GLU A 1 117 ? -4.968 -1.632 3.574 1.00 93.31 117 GLU A C 1
ATOM 883 O O . GLU A 1 117 ? -4.848 -2.597 4.322 1.00 93.31 117 GLU A O 1
ATOM 888 N N . ALA A 1 118 ? -4.037 -0.675 3.522 1.00 95.19 118 ALA A N 1
ATOM 889 C CA . ALA A 1 118 ? -2.824 -0.678 4.337 1.00 95.19 118 ALA A CA 1
ATOM 890 C C . ALA A 1 118 ? -3.122 -0.504 5.835 1.00 95.19 118 ALA A C 1
ATOM 892 O O . ALA A 1 118 ? -2.518 -1.194 6.658 1.00 95.19 118 ALA A O 1
ATOM 893 N N . ILE A 1 119 ? -4.072 0.369 6.196 1.00 94.06 119 ILE A N 1
ATOM 894 C CA . ILE A 1 119 ? -4.540 0.514 7.584 1.00 94.06 119 ILE A CA 1
ATOM 895 C C . ILE A 1 119 ? -5.152 -0.806 8.059 1.00 94.06 119 ILE A C 1
ATOM 897 O O . ILE A 1 119 ? -4.694 -1.342 9.066 1.00 94.06 119 ILE A O 1
ATOM 901 N N . ARG A 1 120 ? -6.084 -1.385 7.287 1.00 91.31 120 ARG A N 1
ATOM 902 C CA . ARG A 1 120 ? -6.709 -2.687 7.600 1.00 91.31 120 ARG A CA 1
ATOM 903 C C . ARG A 1 120 ? -5.700 -3.830 7.680 1.00 91.31 120 ARG A C 1
ATOM 905 O O . ARG A 1 120 ? -5.859 -4.760 8.466 1.00 91.31 120 ARG A O 1
ATOM 912 N N . CYS A 1 121 ? -4.631 -3.763 6.887 1.00 92.06 121 CYS A N 1
ATOM 913 C CA . CYS A 1 121 ? -3.550 -4.737 6.950 1.00 92.06 121 CYS A CA 1
ATOM 914 C C . CYS A 1 121 ? -2.874 -4.738 8.330 1.00 92.06 121 CYS A C 1
ATOM 916 O O . CYS A 1 121 ? -2.593 -5.803 8.887 1.00 92.06 121 CYS A O 1
ATOM 918 N N . LEU A 1 122 ? -2.624 -3.555 8.895 1.00 92.44 122 LEU A N 1
ATOM 919 C CA . LEU A 1 122 ? -1.980 -3.393 10.199 1.00 92.44 122 LEU A CA 1
ATOM 920 C C . LEU A 1 122 ? -2.951 -3.607 11.364 1.00 92.44 122 LEU A C 1
ATOM 922 O O . LEU A 1 122 ? -2.568 -4.215 12.365 1.00 92.44 122 LEU A O 1
ATOM 926 N N . TRP A 1 123 ? -4.187 -3.138 11.220 1.00 90.69 123 TRP A N 1
ATOM 927 C CA . TRP A 1 123 ? -5.217 -3.150 12.247 1.00 90.69 123 TRP A CA 1
ATOM 928 C C . TRP A 1 123 ? -6.565 -3.584 11.631 1.00 90.69 123 TRP A C 1
ATOM 930 O O . TRP A 1 123 ? -7.201 -2.790 10.946 1.00 90.69 123 TRP A O 1
ATOM 940 N N . PRO A 1 124 ? -6.949 -4.860 11.792 1.00 79.25 124 PRO A N 1
ATOM 941 C CA . PRO A 1 124 ? -8.092 -5.481 11.123 1.00 79.25 124 PRO A CA 1
ATOM 942 C C . PRO A 1 124 ? -9.361 -5.422 11.994 1.00 79.25 124 PRO A C 1
ATOM 944 O O . PRO A 1 124 ? -9.750 -6.422 12.600 1.00 79.25 124 PRO A O 1
ATOM 947 N N . GLY A 1 125 ? -10.019 -4.275 12.090 1.00 71.81 125 GLY A N 1
ATOM 948 C CA . GLY A 1 125 ? -11.380 -4.203 12.620 1.00 71.81 125 GLY A CA 1
ATOM 949 C C . GLY A 1 125 ? -12.372 -3.723 11.565 1.00 71.81 125 GLY A C 1
ATOM 950 O O . GLY A 1 125 ? -12.050 -3.563 10.384 1.00 71.81 125 GLY A O 1
ATOM 951 N N . ASP A 1 126 ? -13.613 -3.502 11.994 1.00 60.81 126 ASP A N 1
ATOM 952 C CA . ASP A 1 126 ? -14.692 -2.966 11.155 1.00 60.81 126 ASP A CA 1
ATOM 953 C C . ASP A 1 126 ? -14.517 -1.453 10.909 1.00 60.81 126 ASP A C 1
ATOM 955 O O . ASP A 1 126 ? -15.490 -0.695 10.875 1.00 60.81 126 ASP A O 1
ATOM 959 N N . GLU A 1 127 ? -13.273 -0.978 10.770 1.00 66.38 127 GLU A N 1
ATOM 960 C CA . GLU A 1 127 ? -13.016 0.451 10.744 1.00 66.38 127 GLU A CA 1
ATOM 961 C C . GLU A 1 127 ? -13.501 1.105 9.457 1.00 66.38 127 GLU A C 1
ATOM 963 O O . GLU A 1 127 ? -13.146 0.739 8.322 1.00 66.38 127 GLU A O 1
ATOM 968 N N . GLN A 1 128 ? -14.277 2.162 9.664 1.00 78.00 128 GLN A N 1
ATOM 969 C CA . GLN A 1 128 ? -14.648 3.088 8.613 1.00 78.00 128 GLN A CA 1
ATOM 970 C C . GLN A 1 128 ? -13.471 4.044 8.405 1.00 78.00 128 GLN A C 1
ATOM 972 O O . GLN A 1 128 ? -13.244 4.968 9.185 1.00 78.00 128 GLN A O 1
ATOM 977 N N . VAL A 1 129 ? -12.669 3.758 7.374 1.00 89.75 129 VAL A N 1
ATOM 978 C CA . VAL A 1 129 ? -11.676 4.700 6.849 1.00 89.75 129 VAL A CA 1
ATOM 979 C C . VAL A 1 129 ? -12.380 5.574 5.824 1.00 89.75 129 VAL A C 1
ATOM 981 O O . VAL A 1 129 ? -12.678 5.133 4.711 1.00 89.75 129 VAL A O 1
ATOM 984 N N . GLU A 1 130 ? -12.643 6.812 6.210 1.00 91.69 130 GLU A N 1
ATOM 985 C CA . GLU A 1 130 ? -13.293 7.811 5.378 1.00 91.69 130 GLU A CA 1
ATOM 986 C C . GLU A 1 130 ? -12.297 8.857 4.896 1.00 91.69 130 GLU A C 1
ATOM 988 O O . GLU A 1 130 ? -11.264 9.123 5.517 1.00 91.69 130 GLU A O 1
ATOM 993 N N . PHE A 1 131 ? -12.626 9.479 3.768 1.00 91.31 131 PHE A N 1
ATOM 994 C CA . PHE A 1 131 ? -11.808 10.527 3.186 1.00 91.31 131 PHE A CA 1
ATOM 995 C C . PHE A 1 131 ? -12.653 11.748 2.852 1.00 91.31 131 PHE A C 1
ATOM 997 O O . PHE A 1 131 ? -13.701 11.645 2.219 1.00 91.31 131 PHE A O 1
ATOM 1004 N N . THR A 1 132 ? -12.143 12.919 3.212 1.00 90.69 132 THR A N 1
ATOM 1005 C CA . THR A 1 132 ? -12.698 14.221 2.845 1.00 90.69 132 THR A CA 1
ATOM 1006 C C . THR A 1 132 ? -11.672 15.055 2.076 1.00 90.69 132 THR A C 1
ATOM 1008 O O . THR A 1 132 ? -10.564 14.606 1.766 1.00 90.69 132 THR A O 1
ATOM 1011 N N . GLY A 1 133 ? -12.061 16.272 1.705 1.00 80.88 133 GLY A N 1
ATOM 1012 C CA . GLY A 1 133 ? -11.231 17.191 0.932 1.00 80.88 133 GLY A CA 1
ATOM 1013 C C . GLY A 1 133 ? -11.239 16.906 -0.567 1.00 80.88 133 GLY A C 1
ATOM 1014 O O . GLY A 1 133 ? -10.626 17.651 -1.315 1.00 80.88 133 GLY A O 1
ATOM 1015 N N . THR A 1 134 ? -11.966 15.889 -1.046 1.00 74.94 134 THR A N 1
ATOM 1016 C CA . THR A 1 134 ? -12.108 15.606 -2.482 1.00 74.94 134 THR A CA 1
ATOM 1017 C C . THR A 1 134 ? -13.574 15.573 -2.910 1.00 74.94 134 THR A C 1
ATOM 1019 O O . THR A 1 134 ? -14.437 15.152 -2.145 1.00 74.94 134 THR A O 1
ATOM 1022 N N . ARG A 1 135 ? -13.876 16.021 -4.136 1.00 64.56 135 ARG A N 1
ATOM 1023 C CA . ARG A 1 135 ? -15.218 15.907 -4.73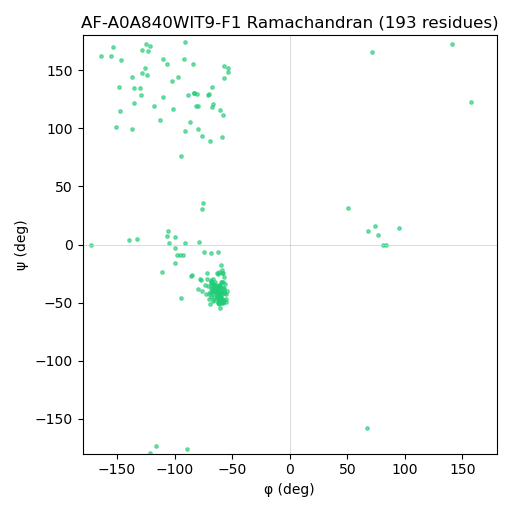1 1.00 64.56 135 ARG A CA 1
ATOM 1024 C C . ARG A 1 135 ? -15.313 14.594 -5.507 1.00 64.56 135 ARG A C 1
ATOM 1026 O O . ARG A 1 135 ? -14.813 14.507 -6.625 1.00 64.56 135 ARG A O 1
ATOM 1033 N N . PHE A 1 136 ? -15.887 13.564 -4.888 1.00 60.06 136 PHE A N 1
ATOM 1034 C CA . PHE A 1 136 ? -15.950 12.201 -5.441 1.00 60.06 136 PHE A CA 1
ATOM 1035 C C . PHE A 1 136 ? -16.820 12.076 -6.686 1.00 60.06 136 PHE A C 1
ATOM 1037 O O . PHE A 1 136 ? -16.485 11.326 -7.596 1.00 60.06 136 PHE A O 1
ATOM 1044 N N . GLU A 1 137 ? -17.898 12.854 -6.742 1.00 55.09 137 GLU A N 1
ATOM 1045 C CA . GLU A 1 137 ? -18.901 12.845 -7.815 1.00 55.09 137 GLU A CA 1
ATOM 1046 C C . GLU A 1 137 ? -18.305 13.171 -9.199 1.00 55.09 137 GLU A C 1
ATOM 1048 O O . GLU A 1 137 ? -18.892 12.851 -10.228 1.00 55.09 137 GLU A O 1
ATOM 1053 N N . GLU A 1 138 ? -17.103 13.756 -9.231 1.00 53.16 138 GLU A N 1
ATOM 1054 C CA . GLU A 1 138 ? -16.387 14.163 -10.443 1.00 53.16 138 GLU A CA 1
ATOM 1055 C C . GLU A 1 138 ? -15.212 13.222 -10.800 1.00 53.16 138 GLU A C 1
ATOM 1057 O O . GLU A 1 138 ? -14.494 13.463 -11.776 1.00 53.16 138 GLU A O 1
ATOM 1062 N N . LYS A 1 139 ? -14.977 12.149 -10.026 1.00 56.59 139 LYS A N 1
ATOM 1063 C CA . LYS A 1 139 ? -13.761 11.323 -10.117 1.00 56.59 139 LYS A CA 1
ATOM 1064 C C . LYS A 1 139 ? -14.059 9.876 -10.506 1.00 56.59 139 LYS A C 1
ATOM 1066 O O . LYS A 1 139 ? -14.720 9.135 -9.795 1.00 56.59 139 LYS A O 1
ATOM 1071 N N . THR A 1 140 ? -13.507 9.456 -11.640 1.00 52.53 140 THR A N 1
ATOM 1072 C CA . THR A 1 140 ? -13.533 8.069 -12.134 1.00 52.53 140 THR A CA 1
ATOM 1073 C C . THR A 1 140 ? -12.237 7.346 -11.767 1.00 52.53 140 THR A C 1
ATOM 1075 O O . THR A 1 140 ? -11.177 7.960 -11.903 1.00 52.53 140 THR A O 1
ATOM 1078 N N . GLU A 1 141 ? -12.280 6.045 -11.442 1.00 50.25 141 GLU A N 1
ATOM 1079 C CA . GLU A 1 141 ? -11.098 5.170 -11.555 1.00 50.25 141 GLU A CA 1
ATOM 1080 C C . GLU A 1 141 ? -10.621 5.194 -13.017 1.00 50.25 141 GLU A C 1
ATOM 1082 O O . GLU A 1 141 ? -11.147 4.496 -13.883 1.00 50.25 141 GLU A O 1
ATOM 1087 N N . ARG A 1 142 ? -9.683 6.089 -13.345 1.00 46.06 142 ARG A N 1
ATOM 1088 C CA . ARG A 1 142 ? -9.087 6.152 -14.685 1.00 46.06 142 ARG A CA 1
ATOM 1089 C C . ARG A 1 142 ? -7.938 5.150 -14.806 1.00 46.06 142 ARG A C 1
ATOM 1091 O O . ARG A 1 142 ? -7.308 4.835 -13.797 1.00 46.06 142 ARG A O 1
ATOM 1098 N N . PRO A 1 143 ? -7.616 4.696 -16.034 1.00 43.88 143 PRO A N 1
ATOM 1099 C CA . PRO A 1 143 ? -6.525 3.760 -16.266 1.00 43.88 143 PRO A CA 1
ATOM 1100 C C . PRO A 1 143 ? -5.173 4.287 -15.742 1.00 43.88 143 PRO A C 1
ATOM 1102 O O . PRO A 1 143 ? -4.964 5.505 -15.683 1.00 43.88 143 PRO A O 1
ATOM 1105 N N . PRO A 1 144 ? -4.244 3.380 -15.393 1.00 43.44 144 PRO A N 1
ATOM 1106 C CA . PRO A 1 144 ? -2.941 3.701 -14.810 1.00 43.44 144 PRO A CA 1
ATOM 1107 C C . PRO A 1 144 ? -2.113 4.577 -15.759 1.00 43.44 144 PRO A C 1
ATOM 1109 O O . PRO A 1 144 ? -1.767 4.142 -16.859 1.00 43.44 144 PRO A O 1
ATOM 1112 N N . GLY A 1 145 ? -1.809 5.812 -15.349 1.00 41.91 145 GLY A N 1
ATOM 1113 C CA . GLY A 1 145 ? -1.024 6.728 -16.187 1.00 41.91 145 GLY A CA 1
ATOM 1114 C C . GLY A 1 145 ? -0.560 8.058 -15.584 1.00 41.91 145 GLY A C 1
ATOM 1115 O O . GLY A 1 145 ? 0.103 8.798 -16.296 1.00 41.91 145 GLY A O 1
ATOM 1116 N N . ALA A 1 146 ? -0.870 8.395 -14.324 1.00 49.16 146 ALA A N 1
ATOM 1117 C CA . ALA A 1 146 ? -0.481 9.693 -13.740 1.00 49.16 146 ALA A CA 1
ATOM 1118 C C . ALA A 1 146 ? -0.001 9.624 -12.270 1.00 49.16 146 ALA A C 1
ATOM 1120 O O . ALA A 1 146 ? 0.341 10.654 -11.700 1.00 49.16 146 ALA A O 1
ATOM 1121 N N . GLN A 1 147 ? 0.105 8.423 -11.686 1.00 57.78 147 GLN A N 1
ATOM 1122 C CA . GLN A 1 147 ? 0.670 8.169 -10.362 1.00 57.78 147 GLN A CA 1
ATOM 1123 C C . GLN A 1 147 ? 1.602 6.960 -10.457 1.00 57.78 147 GLN A C 1
ATOM 1125 O O . GLN A 1 147 ? 1.244 5.955 -11.069 1.00 57.78 147 GLN A O 1
ATOM 1130 N N . LEU A 1 148 ? 2.796 7.047 -9.869 1.00 65.50 148 LEU A N 1
ATOM 1131 C CA . LEU A 1 148 ? 3.761 5.944 -9.845 1.00 65.50 148 LEU A CA 1
ATOM 1132 C C . LEU A 1 148 ? 3.245 4.812 -8.940 1.00 65.50 148 LEU A C 1
ATOM 1134 O O . LEU A 1 148 ? 3.498 4.799 -7.743 1.00 65.50 148 LEU A O 1
ATOM 1138 N N . THR A 1 149 ? 2.483 3.887 -9.521 1.00 78.50 149 THR A N 1
ATOM 1139 C CA . THR A 1 149 ? 2.038 2.632 -8.886 1.00 78.50 149 THR A CA 1
ATOM 1140 C C . THR A 1 149 ? 3.028 1.511 -9.177 1.00 78.50 149 THR A C 1
ATOM 1142 O O . THR A 1 149 ? 3.728 1.567 -10.196 1.00 78.50 149 THR A O 1
ATOM 1145 N N . MET A 1 150 ? 3.040 0.442 -8.375 1.00 83.00 150 MET A N 1
ATOM 1146 C CA . MET A 1 150 ? 3.868 -0.730 -8.675 1.00 83.00 150 MET A CA 1
ATOM 1147 C C . MET A 1 150 ? 3.586 -1.284 -10.077 1.00 83.00 150 MET A C 1
ATOM 1149 O O . MET A 1 150 ? 4.516 -1.599 -10.812 1.00 83.00 150 MET A O 1
ATOM 1153 N N . ALA A 1 151 ? 2.322 -1.321 -10.516 1.00 78.94 151 ALA A N 1
ATOM 1154 C CA . ALA A 1 151 ? 1.968 -1.754 -11.872 1.00 78.94 151 ALA A CA 1
ATOM 1155 C C . ALA A 1 151 ? 2.666 -0.918 -12.961 1.00 78.94 151 ALA A C 1
ATOM 1157 O O . ALA A 1 151 ? 3.093 -1.448 -13.990 1.00 78.94 151 ALA A O 1
ATOM 1158 N N . MET A 1 152 ? 2.784 0.394 -12.743 1.00 75.75 152 MET A N 1
ATOM 1159 C CA . MET A 1 152 ? 3.458 1.302 -13.669 1.00 75.75 152 MET A CA 1
ATOM 1160 C C . MET A 1 152 ? 4.975 1.195 -13.588 1.00 75.75 152 MET A C 1
ATOM 1162 O O . MET A 1 152 ? 5.610 1.206 -14.636 1.00 75.75 152 MET A O 1
ATOM 1166 N N . VAL A 1 153 ? 5.550 1.052 -12.392 1.00 78.12 153 VAL A N 1
ATOM 1167 C CA . VAL A 1 153 ? 6.990 0.802 -12.216 1.00 78.12 153 VAL A CA 1
ATOM 1168 C C . VAL A 1 153 ? 7.373 -0.493 -12.931 1.00 78.12 153 VAL A C 1
ATOM 1170 O O . VAL A 1 153 ? 8.252 -0.500 -13.790 1.00 78.12 153 VAL A O 1
ATOM 1173 N N . MET A 1 154 ? 6.633 -1.570 -12.678 1.00 83.62 154 MET A N 1
ATOM 1174 C CA . MET A 1 154 ? 6.820 -2.862 -13.333 1.00 83.62 154 MET A CA 1
ATOM 1175 C C . MET A 1 154 ? 6.751 -2.755 -14.857 1.00 83.62 154 MET A C 1
ATOM 1177 O O . MET A 1 154 ? 7.661 -3.194 -15.556 1.00 83.62 154 MET A O 1
ATOM 1181 N N . ARG A 1 155 ? 5.721 -2.091 -15.392 1.00 82.19 155 ARG A N 1
ATOM 1182 C CA . ARG A 1 155 ? 5.592 -1.887 -16.841 1.00 82.19 155 ARG A CA 1
ATOM 1183 C C . ARG A 1 155 ? 6.698 -0.996 -17.415 1.00 82.19 155 ARG A C 1
ATOM 1185 O O . ARG A 1 155 ? 7.268 -1.331 -18.447 1.00 82.19 155 ARG A O 1
ATOM 1192 N N . GLY A 1 156 ? 6.972 0.142 -16.782 1.00 76.75 156 GLY A N 1
ATOM 1193 C CA . GLY A 1 156 ? 7.886 1.173 -17.277 1.00 76.75 156 GLY A CA 1
ATOM 1194 C C . GLY A 1 156 ? 9.346 0.730 -17.285 1.00 76.75 156 GLY A C 1
ATOM 1195 O O . GLY A 1 156 ? 10.093 1.106 -18.184 1.00 76.75 156 GLY A O 1
ATOM 1196 N N . PHE A 1 157 ? 9.731 -0.120 -16.333 1.00 78.81 157 PHE A N 1
ATOM 1197 C CA . PHE A 1 157 ? 11.095 -0.631 -16.202 1.00 78.81 157 PHE A CA 1
ATOM 1198 C C . PHE A 1 157 ? 11.241 -2.095 -16.624 1.00 78.81 157 PHE A C 1
ATOM 1200 O O . PHE A 1 157 ? 12.306 -2.680 -16.448 1.00 78.81 157 PHE A O 1
ATOM 1207 N N . SER A 1 158 ? 10.188 -2.697 -17.192 1.00 84.75 158 SER A N 1
ATOM 1208 C CA . SER A 1 158 ? 10.131 -4.144 -17.465 1.00 84.75 158 SER A CA 1
ATOM 1209 C C . SER A 1 158 ? 10.502 -4.986 -16.234 1.00 84.75 158 SER A C 1
ATOM 1211 O O . SER A 1 158 ? 11.083 -6.063 -16.357 1.00 84.75 158 SER A O 1
ATOM 1213 N N . LEU A 1 159 ? 10.183 -4.468 -15.044 1.00 87.25 159 LEU A N 1
ATOM 1214 C CA . LEU A 1 159 ? 10.423 -5.123 -13.770 1.00 87.25 159 LEU A CA 1
ATOM 1215 C C . LEU A 1 159 ? 9.306 -6.145 -13.525 1.00 87.25 159 LEU A C 1
ATOM 1217 O O . LEU A 1 159 ? 8.118 -5.845 -13.627 1.00 87.25 159 LEU A O 1
ATOM 1221 N N . THR A 1 160 ? 9.693 -7.371 -13.205 1.00 90.75 160 THR A N 1
ATOM 1222 C CA . THR A 1 160 ? 8.794 -8.515 -13.016 1.00 90.75 160 THR A CA 1
ATOM 1223 C C . THR A 1 160 ? 8.717 -8.924 -11.549 1.00 90.75 160 THR A C 1
ATOM 1225 O O . THR A 1 160 ? 9.633 -8.658 -10.768 1.00 90.75 160 THR A O 1
ATOM 1228 N N . PHE A 1 161 ? 7.659 -9.650 -11.172 1.00 92.50 161 PHE A N 1
ATOM 1229 C CA . PHE A 1 161 ? 7.566 -10.242 -9.834 1.00 92.50 161 PHE A CA 1
ATOM 1230 C C . PHE A 1 161 ? 8.754 -11.154 -9.520 1.00 92.50 161 PHE A C 1
ATOM 1232 O O . PHE A 1 161 ? 9.211 -11.163 -8.385 1.00 92.50 161 PHE A O 1
ATOM 1239 N N . ALA A 1 162 ? 9.301 -11.864 -10.512 1.00 91.69 162 ALA A N 1
ATOM 1240 C CA . ALA A 1 162 ? 10.482 -12.706 -10.334 1.00 91.69 162 ALA A CA 1
ATOM 1241 C C . ALA A 1 162 ? 11.733 -11.896 -9.954 1.00 91.69 162 ALA A C 1
ATOM 1243 O O . ALA A 1 162 ? 12.502 -12.316 -9.094 1.00 91.69 162 ALA A O 1
ATOM 1244 N N . GLN A 1 163 ? 11.933 -10.715 -10.544 1.00 91.06 163 GLN A N 1
ATOM 1245 C CA . GLN A 1 163 ? 13.060 -9.845 -10.186 1.00 91.06 163 GLN A CA 1
ATOM 1246 C C . GLN A 1 163 ? 12.904 -9.257 -8.780 1.00 91.06 163 GLN A C 1
ATOM 1248 O O . GLN A 1 163 ? 13.873 -9.233 -8.020 1.00 91.06 163 GLN A O 1
ATOM 1253 N N . ILE A 1 164 ? 11.689 -8.836 -8.413 1.00 91.19 164 ILE A N 1
ATOM 1254 C CA . ILE A 1 164 ? 11.396 -8.380 -7.047 1.00 91.19 164 ILE A CA 1
ATOM 1255 C C . ILE A 1 164 ? 11.592 -9.542 -6.059 1.00 91.19 164 ILE A C 1
ATOM 1257 O O . ILE A 1 164 ? 12.199 -9.352 -5.010 1.00 91.19 164 ILE A O 1
ATOM 1261 N N . ASP A 1 165 ? 11.164 -10.759 -6.410 1.00 92.31 165 ASP A N 1
ATOM 1262 C CA . ASP A 1 165 ? 11.345 -11.963 -5.591 1.00 92.31 165 ASP A CA 1
ATOM 1263 C C . ASP A 1 165 ? 12.824 -12.258 -5.316 1.00 92.31 165 ASP A C 1
ATOM 1265 O O . ASP A 1 165 ? 13.219 -12.462 -4.170 1.00 92.31 165 ASP A O 1
ATOM 1269 N N . VAL A 1 166 ? 13.673 -12.214 -6.348 1.00 91.31 166 VAL A N 1
ATOM 1270 C CA . VAL A 1 166 ? 15.127 -12.395 -6.194 1.00 91.31 166 VAL A CA 1
ATOM 1271 C C . VAL A 1 166 ? 15.711 -11.380 -5.209 1.00 91.31 166 VAL A C 1
ATOM 1273 O O . VAL A 1 166 ? 16.533 -11.748 -4.367 1.00 91.31 166 VAL A O 1
ATOM 1276 N N . ALA A 1 167 ? 15.273 -10.122 -5.276 1.00 91.25 167 ALA A N 1
ATOM 1277 C CA . ALA A 1 167 ? 15.710 -9.091 -4.342 1.00 91.25 167 ALA A CA 1
ATOM 1278 C C . ALA A 1 167 ? 15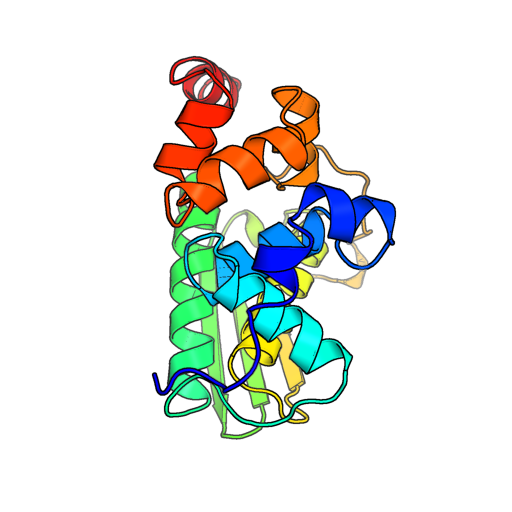.209 -9.351 -2.914 1.00 91.25 167 ALA A C 1
ATOM 1280 O O . ALA A 1 167 ? 15.989 -9.255 -1.966 1.00 91.25 167 ALA A O 1
ATOM 1281 N N . LEU A 1 168 ? 13.948 -9.766 -2.759 1.00 92.88 168 LEU A N 1
ATOM 1282 C CA . LEU A 1 168 ? 13.351 -10.097 -1.463 1.00 92.88 168 LEU A CA 1
ATOM 1283 C C . LEU A 1 168 ? 14.053 -11.257 -0.758 1.00 92.88 168 LEU A C 1
ATOM 1285 O O . LEU A 1 168 ? 14.215 -11.233 0.464 1.00 92.88 168 LEU A O 1
ATOM 1289 N N . ARG A 1 169 ? 14.551 -12.247 -1.510 1.00 91.12 169 ARG A N 1
ATOM 1290 C CA . ARG A 1 169 ? 15.354 -13.354 -0.953 1.00 91.12 169 ARG A CA 1
ATOM 1291 C C . ARG A 1 169 ? 16.653 -12.886 -0.301 1.00 91.12 169 ARG A C 1
ATOM 1293 O O . ARG A 1 169 ? 17.175 -13.578 0.569 1.00 91.12 169 ARG A O 1
ATOM 1300 N N . GLN A 1 170 ? 17.160 -11.725 -0.702 1.00 91.50 170 GLN A N 1
ATOM 1301 C CA . GLN A 1 170 ? 18.356 -11.104 -0.137 1.00 91.50 170 GLN A CA 1
ATOM 1302 C C . GLN A 1 170 ? 18.027 -10.116 1.000 1.00 91.50 170 GLN A C 1
ATOM 1304 O O . GLN A 1 170 ? 18.937 -9.622 1.658 1.00 91.50 170 GLN A O 1
ATOM 1309 N N . GLY A 1 171 ? 16.751 -9.798 1.221 1.00 91.94 171 GLY A N 1
ATOM 1310 C CA . GLY A 1 171 ? 16.266 -8.898 2.269 1.00 91.94 171 GLY A CA 1
ATOM 1311 C C . GLY A 1 171 ? 15.119 -8.009 1.777 1.00 91.94 171 GLY A C 1
ATOM 1312 O O . GLY A 1 171 ? 14.845 -7.996 0.580 1.00 91.94 171 GLY A O 1
ATOM 1313 N N . PRO A 1 172 ? 14.470 -7.236 2.664 1.00 93.69 172 PRO A N 1
ATOM 1314 C CA . PRO A 1 172 ? 13.389 -6.334 2.277 1.00 93.69 172 PRO A CA 1
ATOM 1315 C C . PRO A 1 172 ? 13.773 -5.361 1.149 1.00 93.69 172 PRO A C 1
ATOM 1317 O O . PRO A 1 172 ? 14.944 -4.999 0.982 1.00 93.69 172 PRO A O 1
ATOM 1320 N N . VAL A 1 173 ? 12.772 -4.942 0.377 1.00 92.88 173 VAL A N 1
ATOM 1321 C CA . VAL A 1 173 ? 12.912 -3.998 -0.740 1.00 92.88 173 VAL A CA 1
ATOM 1322 C C . VAL A 1 173 ? 12.197 -2.701 -0.370 1.00 92.88 173 VAL A C 1
ATOM 1324 O O . VAL A 1 173 ? 10.971 -2.654 -0.314 1.00 92.88 173 VAL A O 1
ATOM 1327 N N . ASN A 1 174 ? 12.970 -1.661 -0.076 1.00 90.25 174 ASN A N 1
ATOM 1328 C CA . ASN A 1 174 ? 12.487 -0.292 0.118 1.00 90.25 174 ASN A CA 1
ATOM 1329 C C . ASN A 1 174 ? 12.469 0.465 -1.227 1.00 90.25 174 ASN A C 1
ATOM 1331 O O . ASN A 1 174 ? 12.777 -0.118 -2.268 1.00 90.25 174 ASN A O 1
ATOM 1335 N N . ASP A 1 175 ? 12.129 1.756 -1.201 1.00 85.12 175 ASP A N 1
ATOM 1336 C CA . ASP A 1 175 ? 12.064 2.583 -2.415 1.00 85.12 175 ASP A CA 1
ATOM 1337 C C . ASP A 1 175 ? 13.398 2.611 -3.164 1.00 85.12 175 ASP A C 1
ATOM 1339 O O . ASP A 1 175 ? 13.430 2.284 -4.341 1.00 85.12 175 ASP A O 1
ATOM 1343 N N . GLU A 1 176 ? 14.505 2.900 -2.477 1.00 85.81 176 GLU A N 1
ATOM 1344 C CA . GLU A 1 176 ? 15.849 2.954 -3.075 1.00 85.81 176 GLU A CA 1
ATOM 1345 C C . GLU A 1 176 ? 16.205 1.650 -3.798 1.00 85.81 176 GLU A C 1
ATOM 1347 O O . GLU A 1 176 ? 16.605 1.650 -4.960 1.00 85.81 176 GLU A O 1
ATOM 1352 N N . ARG A 1 177 ? 15.969 0.506 -3.154 1.00 88.75 177 ARG A N 1
ATOM 1353 C CA . ARG A 1 177 ? 16.248 -0.796 -3.758 1.00 88.75 177 ARG A CA 1
ATOM 1354 C C . ARG A 1 177 ? 15.315 -1.109 -4.924 1.00 88.75 177 ARG A C 1
ATOM 1356 O O . ARG A 1 177 ? 15.718 -1.775 -5.875 1.00 88.75 177 ARG A O 1
ATOM 1363 N N . LEU A 1 178 ? 14.070 -0.642 -4.879 1.00 86.00 178 LEU A N 1
ATOM 1364 C CA . LEU A 1 178 ? 13.154 -0.747 -6.011 1.00 86.00 178 LEU A CA 1
ATOM 1365 C C . LEU A 1 178 ? 13.630 0.118 -7.191 1.00 86.00 178 LEU A C 1
ATOM 1367 O O . LEU A 1 178 ? 13.549 -0.327 -8.335 1.00 86.00 178 LEU A O 1
ATOM 1371 N N . GLU A 1 179 ? 14.176 1.308 -6.924 1.00 82.06 179 GLU A N 1
ATOM 1372 C CA . GLU A 1 179 ? 14.791 2.183 -7.932 1.00 82.06 179 GLU A CA 1
ATOM 1373 C C . GLU A 1 179 ? 16.035 1.537 -8.569 1.00 82.06 179 GLU A C 1
ATOM 1375 O O . GLU A 1 179 ? 16.211 1.594 -9.791 1.00 82.06 179 GLU A O 1
ATOM 1380 N N . GLU A 1 180 ? 16.869 0.868 -7.767 1.00 86.25 180 GLU A N 1
ATOM 1381 C CA . GLU A 1 180 ? 18.012 0.082 -8.247 1.00 86.25 180 GLU A CA 1
ATOM 1382 C C . GLU A 1 180 ? 17.569 -1.071 -9.156 1.00 86.25 180 GLU A C 1
ATOM 1384 O O . GLU A 1 180 ? 18.129 -1.258 -10.239 1.00 86.25 180 GLU A O 1
ATOM 1389 N N . LEU A 1 181 ? 16.536 -1.822 -8.755 1.00 84.69 181 LEU A N 1
ATOM 1390 C CA . LEU A 1 181 ? 15.973 -2.922 -9.549 1.00 84.69 181 LEU A CA 1
ATOM 1391 C C . LEU A 1 181 ? 15.335 -2.436 -10.852 1.00 84.69 181 LEU A C 1
ATOM 1393 O O . LEU A 1 181 ? 15.424 -3.112 -11.876 1.00 84.69 181 LEU A O 1
ATOM 1397 N N . ALA A 1 182 ? 14.724 -1.252 -10.825 1.00 79.25 182 ALA A N 1
ATOM 1398 C CA . ALA A 1 182 ? 14.227 -0.548 -12.002 1.00 79.25 182 ALA A CA 1
ATOM 1399 C C . ALA A 1 182 ? 15.363 -0.035 -12.920 1.00 79.25 182 ALA A C 1
ATOM 1401 O O . ALA A 1 182 ? 15.116 0.431 -14.033 1.00 79.25 182 ALA A O 1
ATOM 1402 N N . GLY A 1 183 ? 16.623 -0.146 -12.491 1.00 72.75 183 GLY A N 1
ATOM 1403 C CA . GLY A 1 183 ? 17.806 0.033 -13.325 1.00 72.75 183 GLY A CA 1
ATOM 1404 C C . GLY A 1 183 ? 18.168 1.480 -13.660 1.00 72.75 183 GLY A C 1
ATOM 1405 O O . GLY A 1 183 ? 19.050 1.677 -14.499 1.00 72.75 183 GLY A O 1
ATOM 1406 N N . ARG A 1 184 ? 17.532 2.510 -13.069 1.00 56.81 184 ARG A N 1
ATOM 1407 C CA . ARG A 1 184 ? 17.798 3.914 -13.452 1.00 56.81 184 ARG A CA 1
ATOM 1408 C C . ARG A 1 184 ? 17.596 4.959 -12.342 1.00 56.81 184 ARG A C 1
ATOM 1410 O O . ARG A 1 184 ? 16.531 5.554 -12.222 1.00 56.81 184 ARG A O 1
ATOM 1417 N N . SER A 1 185 ? 18.718 5.387 -11.758 1.00 50.75 185 SER A N 1
ATOM 1418 C CA . SER A 1 185 ? 18.889 6.678 -11.059 1.00 50.75 185 SER A CA 1
ATOM 1419 C C . SER A 1 185 ? 18.702 7.922 -11.965 1.00 50.75 185 SER A C 1
ATOM 1421 O O . SER A 1 185 ? 18.707 9.043 -11.465 1.00 50.75 185 SER A O 1
ATOM 1423 N N . HIS A 1 186 ? 18.539 7.764 -13.290 1.00 46.38 186 HIS A N 1
ATOM 1424 C CA . HIS A 1 186 ? 18.433 8.874 -14.257 1.00 46.38 186 HIS A CA 1
ATOM 1425 C C . HIS A 1 186 ? 17.042 9.051 -14.889 1.00 46.38 186 HIS A C 1
ATOM 1427 O O . HIS A 1 186 ? 16.703 10.167 -15.268 1.00 46.38 186 HIS A O 1
ATOM 1433 N N . LEU A 1 187 ? 16.190 8.016 -14.952 1.00 48.22 187 LEU A N 1
ATOM 1434 C CA . LEU A 1 187 ? 14.853 8.171 -15.548 1.00 48.22 187 LEU A CA 1
ATOM 1435 C C . LEU A 1 187 ? 13.807 8.702 -14.575 1.00 48.22 187 LEU A C 1
ATOM 1437 O O . LEU A 1 187 ? 12.855 9.333 -15.008 1.00 48.22 187 LEU A O 1
ATOM 1441 N N . LEU A 1 188 ? 13.972 8.483 -13.268 1.00 49.00 188 LEU A N 1
ATOM 1442 C CA . LEU A 1 188 ? 13.147 9.171 -12.274 1.00 49.00 188 LEU A CA 1
ATOM 1443 C C . LEU A 1 188 ? 13.444 10.671 -12.260 1.00 49.00 188 LEU A C 1
ATOM 1445 O O . LEU A 1 188 ? 12.538 11.456 -12.015 1.00 49.00 188 LEU A O 1
ATOM 1449 N N . ALA A 1 189 ? 14.671 11.079 -12.600 1.00 47.03 189 ALA A N 1
ATOM 1450 C CA . ALA A 1 189 ? 14.990 12.480 -12.844 1.00 47.03 189 ALA A CA 1
ATOM 1451 C C . ALA A 1 189 ? 14.283 13.005 -14.104 1.00 47.03 189 ALA A C 1
ATOM 1453 O O . ALA A 1 189 ? 13.726 14.088 -14.040 1.00 47.03 189 ALA A O 1
ATOM 1454 N N . GLU A 1 190 ? 14.203 12.238 -15.199 1.00 46.84 190 GLU A N 1
ATOM 1455 C CA . GLU A 1 190 ? 13.436 12.620 -16.403 1.00 46.84 190 GLU A CA 1
ATOM 1456 C C . GLU A 1 190 ? 11.909 12.576 -16.199 1.00 46.84 190 GLU A C 1
ATOM 1458 O O . GLU A 1 190 ? 11.204 13.448 -16.692 1.00 46.84 190 GLU A O 1
ATOM 1463 N N . LEU A 1 191 ? 11.377 11.634 -15.414 1.00 48.78 191 LEU A N 1
ATOM 1464 C CA . LEU A 1 191 ? 9.959 11.580 -15.028 1.00 48.78 191 LEU A CA 1
ATOM 1465 C C . LEU A 1 191 ? 9.590 12.690 -14.027 1.00 48.78 191 LEU A C 1
ATOM 1467 O O . LEU A 1 191 ? 8.458 13.168 -14.035 1.00 48.78 191 LEU A O 1
ATOM 1471 N N . ARG A 1 192 ? 10.542 13.136 -13.194 1.00 47.19 192 ARG A N 1
ATOM 1472 C CA . ARG A 1 192 ? 10.415 14.335 -12.345 1.00 47.19 192 ARG A CA 1
ATOM 1473 C C . ARG A 1 192 ? 10.627 15.638 -13.135 1.00 47.19 192 ARG A C 1
ATOM 1475 O O . ARG A 1 192 ? 10.042 16.648 -12.762 1.00 47.19 192 ARG A O 1
ATOM 1482 N N . ALA A 1 193 ? 11.432 15.620 -14.203 1.00 42.31 193 ALA A N 1
ATOM 1483 C CA . ALA A 1 193 ? 11.794 16.783 -15.025 1.00 42.31 193 ALA A CA 1
ATOM 1484 C C . ALA A 1 193 ? 10.933 16.967 -16.287 1.00 42.31 193 ALA A C 1
ATOM 1486 O O . ALA A 1 193 ? 11.016 18.009 -16.923 1.00 42.31 193 ALA A O 1
ATOM 1487 N N . GLY A 1 194 ? 10.085 16.001 -16.644 1.00 41.19 194 GLY A N 1
ATOM 1488 C CA . GLY A 1 194 ? 9.078 16.112 -17.705 1.00 41.19 194 GLY A CA 1
ATOM 1489 C C . GLY A 1 194 ? 7.839 16.926 -17.307 1.00 41.19 194 GLY A C 1
ATOM 1490 O O . GLY A 1 194 ? 6.742 16.612 -17.771 1.00 41.19 194 GLY A O 1
ATOM 1491 N N . ARG A 1 195 ? 8.012 17.920 -16.425 1.00 41.03 195 ARG A N 1
ATOM 1492 C CA . ARG A 1 195 ? 7.037 18.973 -16.109 1.00 41.03 195 ARG A CA 1
ATOM 1493 C C . ARG A 1 195 ? 7.452 20.266 -16.794 1.00 41.03 195 ARG A C 1
ATOM 1495 O O . ARG A 1 195 ? 8.617 20.671 -16.593 1.00 41.03 195 ARG A O 1
#